Protein AF-A0AAV7YCN9-F1 (afdb_monomer_lite)

Secondary structure (DSSP, 8-state):
------------------------PPTTEEE--TT-----TT---S---EEEPPTTEE--TT-SSPEEPPTTEEE-TTSSSEEEPPTTEE--STT---EEPPTTEE--STT-SSPEEPPTTEE--SSS-SSPEEPPTTEEESSTTB-SGGGEEEPPTTEE--SSTT---EEPPTTEE--TT-SSPEEPPTTEE--TT-SS-EE-HHHHHHHHHHHHHHHHHHHHHHHHHHHHHHHHHHT--------S-------------------------

Radius of gyration: 56.58 Å; chains: 1; bounding box: 124×79×191 Å

InterPro domains:
  IPR009030 Growth factor receptor cysteine-rich domain superfamily [SSF57184] (19-137)
  IPR011641 Tyrosine-protein kinase ephrin type A/B receptor-like [PF07699] (104-152)

pLDDT: mean 77.04, std 20.43, range [31.08, 98.19]

Organism: NCBI:txid1746091

Structure (mmCIF, N/CA/C/O backbone):
data_AF-A0AAV7YCN9-F1
#
_entry.id   AF-A0AAV7YCN9-F1
#
loop_
_atom_site.group_PDB
_atom_site.id
_atom_site.type_symbol
_atom_site.label_atom_id
_atom_site.label_alt_id
_atom_site.label_comp_id
_atom_site.label_asym_id
_atom_site.label_entity_id
_atom_site.label_seq_id
_atom_site.pdbx_PDB_ins_code
_atom_site.Cartn_x
_atom_site.Cartn_y
_atom_site.Cartn_z
_atom_site.occupancy
_atom_site.B_iso_or_equiv
_atom_site.auth_seq_id
_atom_site.auth_comp_id
_atom_site.auth_asym_id
_atom_site.auth_atom_id
_atom_site.pdbx_PDB_model_num
ATOM 1 N N . MET A 1 1 ? 55.181 -31.427 -84.820 1.00 38.47 1 MET A N 1
ATOM 2 C CA . MET A 1 1 ? 55.860 -30.487 -83.899 1.00 38.47 1 MET A CA 1
ATOM 3 C C . MET A 1 1 ? 54.851 -30.151 -82.807 1.00 38.47 1 MET A C 1
ATOM 5 O O . MET A 1 1 ? 53.850 -29.532 -83.119 1.00 38.47 1 MET A O 1
ATOM 9 N N . ASN A 1 2 ? 54.858 -30.930 -81.719 1.00 33.84 2 ASN A N 1
ATOM 10 C CA . ASN A 1 2 ? 55.395 -30.567 -80.388 1.00 33.84 2 ASN A CA 1
ATOM 11 C C . ASN A 1 2 ? 54.523 -29.495 -79.695 1.00 33.84 2 ASN A C 1
ATOM 13 O O . ASN A 1 2 ? 54.366 -28.424 -80.250 1.00 33.84 2 ASN A O 1
ATOM 17 N N . HIS A 1 3 ? 53.957 -29.671 -78.497 1.00 37.00 3 HIS A N 1
ATOM 18 C CA . HIS A 1 3 ? 54.265 -30.624 -77.436 1.00 37.00 3 HIS A CA 1
ATOM 19 C C . HIS A 1 3 ? 53.049 -30.840 -76.519 1.00 37.00 3 HIS A C 1
ATOM 21 O O . HIS A 1 3 ? 52.432 -29.901 -76.031 1.00 37.00 3 HIS A O 1
ATOM 27 N N . ASN A 1 4 ? 52.783 -32.114 -76.264 1.00 42.81 4 ASN A N 1
ATOM 28 C CA . ASN A 1 4 ? 52.028 -32.670 -75.149 1.00 42.81 4 ASN A CA 1
ATOM 29 C C . ASN A 1 4 ? 52.832 -32.491 -73.841 1.00 42.81 4 ASN A C 1
ATOM 31 O O . ASN A 1 4 ? 54.054 -32.671 -73.894 1.00 42.81 4 ASN A O 1
ATOM 35 N N . ARG A 1 5 ? 52.180 -32.166 -72.711 1.00 43.56 5 ARG A N 1
ATOM 36 C CA . ARG A 1 5 ? 52.632 -32.337 -71.302 1.00 43.56 5 ARG A CA 1
ATOM 37 C C . ARG A 1 5 ? 51.642 -31.605 -70.386 1.00 43.56 5 ARG A C 1
ATOM 39 O O . ARG A 1 5 ? 51.263 -30.489 -70.693 1.00 43.56 5 ARG A O 1
ATOM 46 N N . SER A 1 6 ? 51.228 -32.076 -69.222 1.00 40.41 6 SER A N 1
ATOM 47 C CA . SER A 1 6 ? 51.373 -33.348 -68.528 1.00 40.41 6 SER A CA 1
ATOM 48 C C . SER A 1 6 ? 50.385 -33.261 -67.363 1.00 40.41 6 SER A C 1
ATOM 50 O O . SER A 1 6 ? 50.285 -32.227 -66.707 1.00 40.41 6 SER A O 1
ATOM 52 N N . ILE A 1 7 ? 49.668 -34.348 -67.117 1.00 52.03 7 ILE A N 1
ATOM 53 C CA . ILE A 1 7 ? 48.862 -34.589 -65.922 1.00 52.03 7 ILE A CA 1
ATOM 54 C C . ILE A 1 7 ? 49.772 -34.487 -64.690 1.00 52.03 7 ILE A C 1
ATOM 56 O O . ILE A 1 7 ? 50.771 -35.202 -64.628 1.00 52.03 7 ILE A O 1
ATOM 60 N N . LEU A 1 8 ? 49.420 -33.658 -63.702 1.00 45.12 8 LEU A N 1
ATOM 61 C CA . LEU A 1 8 ? 49.909 -33.820 -62.332 1.00 45.12 8 LEU A CA 1
ATOM 62 C C . LEU A 1 8 ? 48.783 -33.533 -61.331 1.00 45.12 8 LEU A C 1
ATOM 64 O O . LEU A 1 8 ? 48.306 -32.410 -61.191 1.00 45.12 8 LEU A O 1
ATOM 68 N N . PHE A 1 9 ? 48.369 -34.602 -60.656 1.00 47.53 9 PHE A N 1
ATOM 69 C CA . PHE A 1 9 ? 47.591 -34.610 -59.424 1.00 47.53 9 PHE A CA 1
ATOM 70 C C . PHE A 1 9 ? 48.199 -33.652 -58.389 1.00 47.53 9 PHE A C 1
ATOM 72 O O . PHE A 1 9 ? 49.348 -33.840 -57.996 1.00 47.53 9 PHE A O 1
ATOM 79 N N . PHE A 1 10 ? 47.405 -32.719 -57.862 1.00 46.34 10 PHE A N 1
ATOM 80 C CA . PHE A 1 10 ? 47.613 -32.210 -56.509 1.00 46.34 10 PHE A CA 1
ATOM 81 C C . PHE A 1 10 ? 46.320 -32.315 -55.707 1.00 46.34 10 PHE A C 1
ATOM 83 O O . PHE A 1 10 ? 45.280 -31.739 -56.016 1.00 46.34 10 PHE A O 1
ATOM 90 N N . ILE A 1 11 ? 46.446 -33.158 -54.694 1.00 48.81 11 ILE A N 1
ATOM 91 C CA . ILE A 1 11 ? 45.498 -33.524 -53.662 1.00 48.81 11 ILE A CA 1
ATOM 92 C C . ILE A 1 11 ? 45.163 -32.297 -52.803 1.00 48.81 11 ILE A C 1
ATOM 94 O O . ILE A 1 11 ? 46.033 -31.515 -52.436 1.00 48.81 11 ILE A O 1
ATOM 98 N N . VAL A 1 12 ? 43.870 -32.183 -52.506 1.00 51.81 12 VAL A N 1
ATOM 99 C CA . VAL A 1 12 ? 43.213 -31.518 -51.373 1.00 51.81 12 VAL A CA 1
ATOM 100 C C . VAL A 1 12 ? 44.149 -30.905 -50.320 1.00 51.81 12 VAL A C 1
ATOM 102 O O . VAL A 1 12 ? 44.757 -31.617 -49.531 1.00 51.81 12 VAL A O 1
ATOM 105 N N . LEU A 1 13 ? 44.106 -29.577 -50.209 1.00 47.16 13 LEU A N 1
ATOM 106 C CA . LEU A 1 13 ? 44.135 -28.852 -48.934 1.00 47.16 13 LEU A CA 1
ATOM 107 C C . LEU A 1 13 ? 43.453 -27.499 -49.157 1.00 47.16 13 LEU A C 1
ATOM 109 O O . LEU A 1 13 ? 44.071 -26.455 -49.345 1.00 47.16 13 LEU A O 1
ATOM 113 N N . VAL A 1 14 ? 42.120 -27.550 -49.177 1.00 46.94 14 VAL A N 1
ATOM 114 C CA . VAL A 1 14 ? 41.246 -26.383 -49.042 1.00 46.94 14 VAL A CA 1
ATOM 115 C C . VAL A 1 14 ? 41.423 -25.858 -47.614 1.00 46.94 14 VAL A C 1
ATOM 117 O O . VAL A 1 14 ? 40.614 -26.118 -46.729 1.00 46.94 14 VAL A O 1
ATOM 120 N N . LEU A 1 15 ? 42.518 -25.141 -47.367 1.00 50.81 15 LEU A N 1
ATOM 121 C CA . LEU A 1 15 ? 42.623 -24.231 -46.233 1.00 50.81 15 LEU A CA 1
ATOM 122 C C . LEU A 1 15 ? 41.868 -22.963 -46.627 1.00 50.81 15 LEU A C 1
ATOM 124 O O . LEU A 1 15 ? 42.456 -21.980 -47.061 1.00 50.81 15 LEU A O 1
ATOM 128 N N . VAL A 1 16 ? 40.539 -23.016 -46.532 1.00 45.47 16 VAL A N 1
ATOM 129 C CA . VAL A 1 16 ? 39.698 -21.815 -46.489 1.00 45.47 16 VAL A CA 1
ATOM 130 C C . VAL A 1 16 ? 39.921 -21.196 -45.110 1.00 45.47 16 VAL A C 1
ATOM 132 O O . VAL A 1 16 ? 39.468 -21.784 -44.123 1.00 45.47 16 VAL A O 1
ATOM 135 N N . PRO A 1 17 ? 40.608 -20.044 -44.980 1.00 48.00 17 PRO A N 1
ATOM 136 C CA . PRO A 1 17 ? 40.577 -19.328 -43.725 1.00 48.00 17 PRO A CA 1
ATOM 137 C C . PRO A 1 17 ? 39.172 -18.736 -43.586 1.00 48.00 17 PRO A C 1
ATOM 139 O O . PRO A 1 17 ? 38.725 -17.942 -44.408 1.00 48.00 17 PRO A O 1
ATOM 142 N N . LEU A 1 18 ? 38.473 -19.230 -42.566 1.00 43.28 18 LEU A N 1
ATOM 143 C CA . LEU A 1 18 ? 37.292 -18.694 -41.897 1.00 43.28 18 LEU A CA 1
ATOM 144 C C . LEU A 1 18 ? 36.508 -17.592 -42.633 1.00 43.28 18 LEU A C 1
ATOM 146 O O . LEU A 1 18 ? 36.889 -16.423 -42.664 1.00 43.28 18 LEU A O 1
ATOM 150 N N . SER A 1 19 ? 35.322 -17.994 -43.084 1.00 51.25 19 SER A N 1
ATOM 151 C CA . SER A 1 19 ? 34.045 -17.290 -42.943 1.00 51.25 19 SER A CA 1
ATOM 152 C C . SER A 1 19 ? 34.132 -15.894 -42.311 1.00 51.25 19 SER A C 1
ATOM 154 O O . SER A 1 19 ? 34.250 -15.772 -41.093 1.00 51.25 19 SER A O 1
ATOM 156 N N . LYS A 1 20 ? 33.976 -14.828 -43.099 1.00 48.22 20 LYS A N 1
ATOM 157 C CA . LYS A 1 20 ? 33.666 -13.503 -42.542 1.00 48.22 20 LYS A CA 1
ATOM 158 C C . LYS A 1 20 ? 32.438 -12.902 -43.206 1.00 48.22 20 LYS A C 1
ATOM 160 O O . LYS A 1 20 ? 32.522 -11.967 -43.988 1.00 48.22 20 LYS A O 1
ATOM 165 N N . CYS A 1 21 ? 31.278 -13.419 -42.813 1.00 53.66 21 CYS A N 1
ATOM 166 C CA . CYS A 1 21 ? 30.129 -12.551 -42.575 1.00 53.66 21 CYS A CA 1
ATOM 167 C C . CYS A 1 21 ? 30.220 -12.082 -41.121 1.00 53.66 21 CYS A C 1
ATOM 169 O O . CYS A 1 21 ? 29.705 -12.737 -40.223 1.00 53.66 21 CYS A O 1
ATOM 171 N N . CYS A 1 22 ? 30.966 -11.005 -40.887 1.00 51.59 22 CYS A N 1
ATOM 172 C CA . CYS A 1 22 ? 30.833 -10.196 -39.681 1.00 51.59 22 CYS A CA 1
ATOM 173 C C . CYS A 1 22 ? 31.503 -8.850 -39.966 1.00 51.59 22 CYS A C 1
ATOM 175 O O . CYS A 1 22 ? 32.717 -8.700 -39.816 1.00 51.59 22 CYS A O 1
ATOM 177 N N . SER A 1 23 ? 30.735 -7.880 -40.455 1.00 59.22 23 SER A N 1
ATOM 178 C CA . SER A 1 23 ? 31.116 -6.484 -40.263 1.00 59.22 23 SER A CA 1
ATOM 179 C C . SER A 1 23 ? 31.063 -6.218 -38.762 1.00 59.22 23 SER A C 1
ATOM 181 O O . SER A 1 23 ? 30.065 -6.538 -38.118 1.00 59.22 23 SER A O 1
ATOM 183 N N . ILE A 1 24 ? 32.149 -5.687 -38.195 1.00 59.78 24 ILE A N 1
ATOM 184 C CA . ILE A 1 24 ? 32.168 -5.286 -36.788 1.00 59.78 24 ILE A CA 1
ATOM 185 C C . ILE A 1 24 ? 31.166 -4.146 -36.657 1.00 59.78 24 ILE A C 1
ATOM 187 O O . ILE A 1 24 ? 31.409 -3.038 -37.134 1.00 59.78 24 ILE A O 1
ATOM 191 N N . CYS A 1 25 ? 30.019 -4.451 -36.066 1.00 65.75 25 CYS A N 1
ATOM 192 C CA . CYS A 1 25 ? 29.024 -3.452 -35.745 1.00 65.75 25 CYS A CA 1
ATOM 193 C C . CYS A 1 25 ? 29.426 -2.736 -34.445 1.00 65.75 25 CYS A C 1
ATOM 195 O O . CYS A 1 25 ? 29.953 -3.385 -33.528 1.00 65.75 25 CYS A O 1
ATOM 197 N N . PRO A 1 26 ? 29.205 -1.411 -34.351 1.00 69.25 26 PRO A N 1
ATOM 198 C CA . PRO A 1 26 ? 29.310 -0.691 -33.090 1.00 69.25 26 PRO A CA 1
ATOM 199 C C . PRO A 1 26 ? 28.441 -1.344 -32.011 1.00 69.25 26 PRO A C 1
ATOM 201 O O . PRO A 1 26 ? 27.448 -2.015 -32.307 1.00 69.25 26 PRO A O 1
ATOM 204 N N . ILE A 1 27 ? 28.809 -1.135 -30.749 1.00 72.12 27 ILE A N 1
ATOM 205 C CA . ILE A 1 27 ? 28.074 -1.695 -29.612 1.00 72.12 27 ILE A CA 1
ATOM 206 C C . ILE A 1 27 ? 26.606 -1.233 -29.665 1.00 72.12 27 ILE A C 1
ATOM 208 O O . ILE A 1 27 ? 26.327 -0.106 -30.065 1.00 72.12 27 ILE A O 1
ATOM 212 N N . GLY A 1 28 ? 25.673 -2.129 -29.331 1.00 68.81 28 GLY A N 1
ATOM 213 C CA . GLY A 1 28 ? 24.234 -1.857 -29.404 1.00 68.81 28 GLY A CA 1
ATOM 214 C C . GLY A 1 28 ? 23.596 -2.001 -30.782 1.00 68.81 28 GLY A C 1
ATOM 215 O O . GLY A 1 28 ? 22.390 -1.783 -30.922 1.00 68.81 28 GLY A O 1
ATOM 216 N N . THR A 1 29 ? 24.363 -2.433 -31.787 1.00 72.31 29 THR A N 1
ATOM 217 C CA . THR A 1 29 ? 23.850 -2.696 -33.134 1.00 72.31 29 THR A CA 1
ATOM 218 C C . THR A 1 29 ? 24.159 -4.118 -33.609 1.00 72.31 29 THR A C 1
ATOM 220 O O . THR A 1 29 ? 25.096 -4.762 -33.132 1.00 72.31 29 THR A O 1
ATOM 223 N N . ILE A 1 30 ? 23.344 -4.628 -34.536 1.00 70.94 30 ILE A N 1
ATOM 224 C CA . ILE A 1 30 ? 23.521 -5.936 -35.179 1.00 70.94 30 ILE A CA 1
ATOM 225 C C . ILE A 1 30 ? 23.506 -5.796 -36.699 1.00 70.94 30 ILE A C 1
ATOM 227 O O . ILE A 1 30 ? 22.826 -4.933 -37.246 1.00 70.94 30 ILE A O 1
ATOM 231 N N . SER A 1 31 ? 24.225 -6.675 -37.389 1.00 67.56 31 SER A N 1
ATOM 232 C CA . SER A 1 31 ? 24.165 -6.806 -38.846 1.00 67.56 31 SER A CA 1
ATOM 233 C C . SER A 1 31 ? 22.825 -7.427 -39.263 1.00 67.56 31 SER A C 1
ATOM 235 O O . SER A 1 31 ? 22.475 -8.485 -38.737 1.00 67.56 31 SER A O 1
ATOM 237 N N . ASP A 1 32 ? 22.081 -6.811 -40.184 1.00 64.12 32 ASP A N 1
ATOM 238 C CA . ASP A 1 32 ? 20.764 -7.306 -40.612 1.00 64.12 32 ASP A CA 1
ATOM 239 C C . ASP A 1 32 ? 20.850 -8.570 -41.508 1.00 64.12 32 ASP A C 1
ATOM 241 O O . ASP A 1 32 ? 21.480 -8.518 -42.566 1.00 64.12 32 ASP A O 1
ATOM 245 N N . PRO A 1 33 ? 20.219 -9.708 -41.138 1.00 54.50 33 PRO A N 1
ATOM 246 C CA . PRO A 1 33 ? 20.149 -10.898 -41.990 1.00 54.50 33 PRO A CA 1
ATOM 247 C C . PRO A 1 33 ? 18.973 -10.895 -42.988 1.00 54.50 33 PRO A C 1
ATOM 249 O O . PRO A 1 33 ? 18.924 -11.770 -43.852 1.00 54.50 33 PRO A O 1
ATOM 252 N N . VAL A 1 34 ? 18.009 -9.972 -42.881 1.00 51.66 34 VAL A N 1
ATOM 253 C CA . VAL A 1 34 ? 16.700 -10.080 -43.563 1.00 51.66 34 VAL A CA 1
ATOM 254 C C . VAL A 1 34 ? 16.768 -9.784 -45.069 1.00 51.66 34 VAL A C 1
ATOM 256 O O . VAL A 1 34 ? 15.961 -10.318 -45.824 1.00 51.66 34 VAL A O 1
ATOM 259 N N . ASN A 1 35 ? 17.785 -9.054 -45.536 1.00 48.50 35 ASN A N 1
ATOM 260 C CA . ASN A 1 35 ? 18.045 -8.850 -46.970 1.00 48.50 35 ASN A CA 1
ATOM 261 C C . ASN A 1 35 ? 19.152 -9.749 -47.545 1.00 48.50 35 ASN A C 1
ATOM 263 O O . ASN A 1 35 ? 19.571 -9.566 -48.688 1.00 48.50 35 ASN A O 1
ATOM 267 N N . CYS A 1 36 ? 19.590 -10.774 -46.812 1.00 49.12 36 CYS A N 1
ATOM 268 C CA . CYS A 1 36 ? 20.421 -11.835 -47.379 1.00 49.12 36 CYS A CA 1
ATOM 269 C C . CYS A 1 36 ? 19.548 -12.843 -48.146 1.00 49.12 36 CYS A C 1
ATOM 271 O O . CYS A 1 36 ? 19.489 -14.017 -47.785 1.00 49.12 36 CYS A O 1
ATOM 273 N N . GLN A 1 37 ? 18.846 -12.417 -49.200 1.00 42.88 37 GLN A N 1
ATOM 274 C CA . GLN A 1 37 ? 18.255 -13.387 -50.122 1.00 42.88 37 GLN A CA 1
ATOM 275 C C . GLN A 1 37 ? 19.335 -13.912 -51.072 1.00 42.88 37 GLN A C 1
ATOM 277 O O . GLN A 1 37 ? 19.902 -13.172 -51.868 1.00 42.88 37 GLN A O 1
ATOM 282 N N . ASN A 1 38 ? 19.631 -15.205 -50.914 1.00 45.31 38 ASN A N 1
ATOM 283 C CA . ASN A 1 38 ? 20.440 -16.086 -51.757 1.00 45.31 38 ASN A CA 1
ATOM 284 C C . ASN A 1 38 ? 21.363 -15.412 -52.781 1.00 45.31 38 ASN A C 1
ATOM 286 O O . ASN A 1 38 ? 21.047 -15.302 -53.963 1.00 45.31 38 ASN A O 1
ATOM 290 N N . CYS A 1 39 ? 22.587 -15.142 -52.349 1.00 39.00 39 CYS A N 1
ATOM 291 C CA . CYS A 1 39 ? 23.740 -15.226 -53.229 1.00 39.00 39 CYS A CA 1
ATOM 292 C C . CYS A 1 39 ? 24.474 -16.542 -52.944 1.00 39.00 39 CYS A C 1
ATOM 294 O O . CYS A 1 39 ? 24.580 -16.976 -51.793 1.00 39.00 39 CYS A O 1
ATOM 296 N N . TRP A 1 40 ? 24.981 -17.204 -53.986 1.00 46.75 40 TRP A N 1
ATOM 297 C CA . TRP A 1 40 ? 25.906 -18.324 -53.796 1.00 46.75 40 TRP A CA 1
ATOM 298 C C . TRP A 1 40 ? 27.144 -17.853 -53.020 1.00 46.75 40 TRP A C 1
ATOM 300 O O . TRP A 1 40 ? 27.488 -16.672 -53.067 1.00 46.75 40 TRP A O 1
ATOM 310 N N . LYS A 1 41 ? 27.783 -18.774 -52.278 1.00 31.08 41 LYS A N 1
ATOM 311 C CA . LYS A 1 41 ? 28.904 -18.510 -51.352 1.00 31.08 41 LYS A CA 1
ATOM 312 C C . LYS A 1 41 ? 29.784 -17.330 -51.799 1.00 31.08 41 LYS A C 1
ATOM 314 O O . LYS A 1 41 ? 30.532 -17.456 -52.762 1.00 31.08 41 LYS A O 1
ATOM 319 N N . GLY A 1 42 ? 29.755 -16.240 -51.030 1.00 43.25 42 GLY A N 1
ATOM 320 C CA . GLY A 1 42 ? 30.783 -15.196 -51.086 1.00 43.25 42 GLY A CA 1
ATOM 321 C C . GLY A 1 42 ? 30.405 -13.864 -51.729 1.00 43.25 42 GLY A C 1
ATOM 322 O O . GLY A 1 42 ? 31.285 -13.018 -51.839 1.00 43.25 42 GLY A O 1
ATOM 323 N N . PHE A 1 43 ? 29.147 -13.619 -52.094 1.00 45.88 43 PHE A N 1
ATOM 324 C CA . PHE A 1 43 ? 28.730 -12.291 -52.557 1.00 45.88 43 PHE A CA 1
ATOM 325 C C . PHE A 1 43 ? 27.482 -11.832 -51.808 1.00 45.88 43 PHE A C 1
ATOM 327 O O . PHE A 1 43 ? 26.565 -12.610 -51.632 1.00 45.88 43 PHE A O 1
ATOM 334 N N . CYS A 1 44 ? 27.449 -10.584 -51.350 1.00 47.84 44 CYS A N 1
ATOM 335 C CA . CYS A 1 44 ? 26.221 -9.886 -50.974 1.00 47.84 44 CYS A CA 1
ATOM 336 C C . CYS A 1 44 ? 26.269 -8.532 -51.680 1.00 47.84 44 CYS A C 1
ATOM 338 O O . CYS A 1 44 ? 27.324 -7.890 -51.728 1.00 47.84 44 CYS A O 1
ATOM 340 N N . THR A 1 45 ? 25.147 -8.082 -52.230 1.00 44.91 45 THR A N 1
ATOM 341 C CA . THR A 1 45 ? 25.036 -6.764 -52.855 1.00 44.91 45 THR A CA 1
ATOM 342 C C . THR A 1 45 ? 24.924 -5.694 -51.768 1.00 44.91 45 THR A C 1
ATOM 344 O O . THR A 1 45 ? 23.845 -5.378 -51.293 1.00 44.91 45 THR A O 1
ATOM 347 N N . ASN A 1 46 ? 26.086 -5.194 -51.351 1.00 49.31 46 ASN A N 1
ATOM 348 C CA . ASN A 1 46 ? 26.345 -3.843 -50.848 1.00 49.31 46 ASN A CA 1
ATOM 349 C C . ASN A 1 46 ? 25.280 -3.196 -49.934 1.00 49.31 46 ASN A C 1
ATOM 351 O O . ASN A 1 46 ? 24.651 -2.222 -50.335 1.00 49.31 46 ASN A O 1
ATOM 355 N N . ILE A 1 47 ? 25.137 -3.675 -48.691 1.00 52.94 47 ILE A N 1
ATOM 356 C CA . ILE A 1 47 ? 24.539 -2.892 -47.595 1.00 52.94 47 ILE A CA 1
ATOM 357 C C . ILE A 1 47 ? 25.342 -3.147 -46.305 1.00 52.94 47 ILE A C 1
ATOM 359 O O . ILE A 1 47 ? 25.430 -4.275 -45.825 1.00 52.94 47 ILE A O 1
ATOM 363 N N . LYS A 1 48 ? 25.971 -2.092 -45.769 1.00 58.03 48 LYS A N 1
ATOM 364 C CA . LYS A 1 48 ? 26.760 -2.066 -44.517 1.00 58.03 48 LYS A CA 1
ATOM 365 C C . LYS A 1 48 ? 25.895 -1.669 -43.306 1.00 58.03 48 LYS A C 1
ATOM 367 O O . LYS A 1 48 ? 26.399 -1.052 -42.370 1.00 58.03 48 LYS A O 1
ATOM 372 N N . ASP A 1 49 ? 24.603 -1.968 -43.318 1.00 66.31 49 ASP A N 1
ATOM 373 C CA . ASP A 1 49 ? 23.691 -1.380 -42.338 1.00 66.31 49 ASP A CA 1
ATOM 374 C C . ASP A 1 49 ? 23.634 -2.229 -41.065 1.00 66.31 49 ASP A C 1
ATOM 376 O O . ASP A 1 49 ? 23.123 -3.352 -41.036 1.00 66.31 49 ASP A O 1
ATOM 380 N N . CYS A 1 50 ? 24.196 -1.674 -39.992 1.00 72.69 50 CYS A N 1
ATOM 381 C CA . CYS A 1 50 ? 23.965 -2.153 -38.639 1.00 72.69 50 CYS A CA 1
ATOM 382 C C . CYS A 1 50 ? 22.666 -1.519 -38.124 1.00 72.69 50 CYS A C 1
ATOM 384 O O . CYS A 1 50 ? 22.511 -0.298 -38.158 1.00 72.69 50 CYS A O 1
ATOM 386 N N . ARG A 1 51 ? 21.739 -2.337 -37.621 1.00 76.12 51 ARG A N 1
ATOM 387 C CA . ARG A 1 51 ? 20.500 -1.866 -36.987 1.00 76.12 51 ARG A CA 1
ATOM 388 C C . ARG A 1 51 ? 20.643 -1.852 -35.471 1.00 76.12 51 ARG A C 1
ATOM 390 O O . ARG A 1 51 ? 21.228 -2.775 -34.903 1.00 76.12 51 ARG A O 1
ATOM 397 N N . THR A 1 52 ? 20.099 -0.833 -34.818 1.00 79.69 52 THR A N 1
ATOM 398 C CA . THR A 1 52 ? 20.061 -0.746 -33.352 1.00 79.69 52 THR A CA 1
ATOM 399 C C . THR A 1 52 ? 19.161 -1.834 -32.779 1.00 79.69 52 THR A C 1
ATOM 401 O O . THR A 1 52 ? 18.137 -2.178 -33.373 1.00 79.69 52 THR A O 1
ATOM 404 N N . CYS A 1 53 ? 19.538 -2.387 -31.628 1.00 85.75 53 CYS A N 1
ATOM 405 C CA . CYS A 1 53 ? 18.650 -3.284 -30.899 1.00 85.75 53 CYS A CA 1
ATOM 406 C C . CYS A 1 53 ? 17.360 -2.566 -30.483 1.00 85.75 53 CYS A C 1
ATOM 408 O O . CYS A 1 53 ? 17.361 -1.380 -30.166 1.00 85.75 53 CYS A O 1
ATOM 410 N N . GLU A 1 54 ? 16.246 -3.293 -30.461 1.00 87.62 54 GLU A N 1
ATOM 411 C CA . GLU A 1 54 ? 14.988 -2.758 -29.946 1.00 87.62 54 GLU A CA 1
ATOM 412 C C . GLU A 1 54 ? 15.070 -2.503 -28.432 1.00 87.62 54 GLU A C 1
ATOM 414 O O . GLU A 1 54 ? 15.929 -3.042 -27.728 1.00 87.62 54 GLU A O 1
ATOM 419 N N . ASN A 1 55 ? 14.154 -1.683 -27.912 1.00 87.19 55 ASN A N 1
ATOM 420 C CA . ASN A 1 55 ? 14.063 -1.425 -26.476 1.00 87.19 55 ASN A CA 1
ATOM 421 C C . ASN A 1 55 ? 13.853 -2.728 -25.692 1.00 87.19 55 ASN A C 1
ATOM 423 O O . ASN A 1 55 ? 13.013 -3.556 -26.037 1.00 87.19 55 ASN A O 1
ATOM 427 N N . GLY A 1 56 ? 14.589 -2.874 -24.597 1.00 88.81 56 GLY A N 1
ATOM 428 C CA . GLY A 1 56 ? 14.666 -4.089 -23.800 1.00 88.81 56 GLY A CA 1
ATOM 429 C C . GLY A 1 56 ? 15.707 -5.092 -24.291 1.00 88.81 56 GLY A C 1
ATOM 430 O O . GLY A 1 56 ? 15.847 -6.135 -23.660 1.00 88.81 56 GLY A O 1
ATOM 431 N N . PHE A 1 57 ? 16.443 -4.809 -25.368 1.00 89.06 57 PHE A N 1
ATOM 432 C CA . PHE A 1 57 ? 17.496 -5.679 -25.884 1.00 89.06 57 PHE A CA 1
ATOM 433 C C . PHE A 1 57 ? 18.833 -4.941 -26.007 1.00 89.06 57 PHE A C 1
ATOM 435 O O . PHE A 1 57 ? 18.872 -3.738 -26.270 1.00 89.06 57 PHE A O 1
ATOM 442 N N . TYR A 1 58 ? 19.933 -5.677 -25.858 1.00 88.94 58 TYR A N 1
ATOM 443 C CA . TYR A 1 58 ? 21.293 -5.151 -25.949 1.00 88.94 58 TYR A CA 1
ATOM 444 C C . TYR A 1 58 ? 22.199 -6.038 -26.811 1.00 88.94 58 TYR A C 1
ATOM 446 O O . TYR A 1 58 ? 21.934 -7.227 -26.999 1.00 88.94 58 TYR A O 1
ATOM 454 N N . SER A 1 59 ? 23.293 -5.477 -27.323 1.00 85.44 59 SER A N 1
ATOM 455 C CA . SER A 1 59 ? 24.334 -6.227 -28.036 1.00 85.44 59 SER A CA 1
ATOM 456 C C . SER A 1 59 ? 25.720 -5.778 -27.582 1.00 85.44 59 SER A C 1
ATOM 458 O O . SER A 1 59 ? 26.023 -4.587 -27.565 1.00 85.44 59 SER A O 1
ATOM 460 N N . SER A 1 60 ? 26.572 -6.739 -27.220 1.00 78.38 60 SER A N 1
ATOM 461 C CA . SER A 1 60 ? 27.987 -6.506 -26.903 1.00 78.38 60 SER A CA 1
ATOM 462 C C . SER A 1 60 ? 28.846 -6.545 -28.174 1.00 78.38 60 SER A C 1
ATOM 464 O O . SER A 1 60 ? 28.431 -7.108 -29.187 1.00 78.38 60 SER A O 1
ATOM 466 N N . SER A 1 61 ? 30.064 -5.994 -28.124 1.00 69.38 61 SER A N 1
ATOM 467 C CA . SER A 1 61 ? 30.990 -5.960 -29.267 1.00 69.38 61 SER A CA 1
ATOM 468 C C . SER A 1 61 ? 31.129 -7.328 -29.953 1.00 69.38 61 SER A C 1
ATOM 470 O O . SER A 1 61 ? 31.305 -8.346 -29.284 1.00 69.38 61 SER A O 1
ATOM 472 N N . ASN A 1 62 ? 31.096 -7.343 -31.290 1.00 61.38 62 ASN A N 1
ATOM 473 C CA . ASN A 1 62 ? 31.219 -8.540 -32.140 1.00 61.38 62 ASN A CA 1
ATOM 474 C C . ASN A 1 62 ? 30.073 -9.570 -32.034 1.00 61.38 62 ASN A C 1
ATOM 476 O O . ASN A 1 62 ? 30.276 -10.739 -32.371 1.00 61.38 62 ASN A O 1
ATOM 480 N N . ARG A 1 63 ? 28.868 -9.170 -31.606 1.00 61.53 63 ARG A N 1
ATOM 481 C CA . ARG A 1 63 ? 27.665 -10.019 -31.674 1.00 61.53 63 ARG A CA 1
ATOM 482 C C . ARG A 1 63 ? 26.710 -9.563 -32.778 1.00 61.53 63 ARG A C 1
ATOM 484 O O . ARG A 1 63 ? 26.470 -8.378 -32.961 1.00 61.53 63 ARG A O 1
ATOM 491 N N . SER A 1 64 ? 26.134 -10.533 -33.487 1.00 67.25 64 SER A N 1
ATOM 492 C CA . SER A 1 64 ? 25.127 -10.335 -34.542 1.00 67.25 64 SER A CA 1
ATOM 493 C C . SER A 1 64 ? 23.684 -10.531 -34.051 1.00 67.25 64 SER A C 1
ATOM 495 O O . SER A 1 64 ? 22.753 -10.526 -34.853 1.00 67.25 64 SER A O 1
ATOM 497 N N . ILE A 1 65 ? 23.483 -10.718 -32.740 1.00 74.44 65 ILE A N 1
ATOM 498 C CA . ILE A 1 65 ? 22.181 -11.007 -32.126 1.00 74.44 65 ILE A CA 1
ATOM 499 C C . ILE A 1 65 ? 21.966 -10.080 -30.930 1.00 74.44 65 ILE A C 1
ATOM 501 O O . ILE A 1 65 ? 22.846 -9.944 -30.080 1.00 74.44 65 ILE A O 1
ATOM 505 N N . CYS A 1 66 ? 20.774 -9.490 -30.858 1.00 85.56 66 CYS A N 1
ATOM 506 C CA . CYS A 1 66 ? 20.320 -8.724 -29.708 1.00 85.56 66 CYS A CA 1
ATOM 507 C C . CYS A 1 66 ? 19.839 -9.678 -28.609 1.00 85.56 66 CYS A C 1
ATOM 509 O O . CYS A 1 66 ? 18.975 -10.526 -28.836 1.00 85.56 66 CYS A O 1
ATOM 511 N N . ILE A 1 67 ? 20.405 -9.534 -27.418 1.00 88.75 67 ILE A N 1
ATOM 512 C CA . ILE A 1 67 ? 20.081 -10.338 -26.243 1.00 88.75 67 ILE A CA 1
ATOM 513 C C . ILE A 1 67 ? 19.045 -9.569 -25.425 1.00 88.75 67 ILE A C 1
ATOM 515 O O . ILE A 1 67 ? 19.228 -8.373 -25.193 1.00 88.75 67 ILE A O 1
ATOM 519 N N . PRO A 1 68 ? 17.947 -10.207 -24.998 1.00 93.38 68 PRO A N 1
ATOM 520 C CA . PRO A 1 68 ? 16.960 -9.530 -24.181 1.00 93.38 68 PRO A CA 1
ATOM 521 C C . PRO A 1 68 ? 17.499 -9.273 -22.771 1.00 93.38 68 PRO A C 1
ATOM 523 O O . PRO A 1 68 ? 18.123 -10.143 -22.165 1.00 93.38 68 PRO A O 1
ATOM 526 N N . CYS A 1 69 ? 17.197 -8.101 -22.225 1.00 95.56 69 CYS A N 1
ATOM 527 C CA . CYS A 1 69 ? 17.387 -7.816 -20.812 1.00 95.56 69 CYS A CA 1
ATOM 528 C C . CYS A 1 69 ? 16.395 -8.613 -19.971 1.00 95.56 69 CYS A C 1
ATOM 530 O O . CYS A 1 69 ? 15.228 -8.771 -20.344 1.00 95.56 69 CYS A O 1
ATOM 532 N N . GLU A 1 70 ? 16.861 -9.112 -18.830 1.00 97.38 70 GLU A N 1
ATOM 533 C CA . GLU A 1 70 ? 16.015 -9.830 -17.885 1.00 97.38 70 GLU A CA 1
ATOM 534 C C . GLU A 1 70 ? 14.933 -8.919 -17.283 1.00 97.38 70 GLU A C 1
ATOM 536 O O . GLU A 1 70 ? 14.995 -7.690 -17.338 1.00 97.38 70 GLU A O 1
ATOM 541 N N . LYS A 1 71 ? 13.910 -9.534 -16.684 1.00 97.44 71 LYS A N 1
ATOM 542 C CA . LYS A 1 71 ? 12.892 -8.813 -15.909 1.00 97.44 71 LYS A CA 1
ATOM 543 C C . LYS A 1 71 ? 13.557 -7.972 -14.810 1.00 97.44 71 LYS A C 1
ATOM 545 O O . LYS A 1 71 ? 14.511 -8.414 -14.181 1.00 97.44 71 LYS A O 1
ATOM 550 N N . GLY A 1 72 ? 13.033 -6.778 -14.566 1.00 96.94 72 GLY A N 1
ATOM 551 C CA . GLY A 1 72 ? 13.650 -5.786 -13.682 1.00 96.94 72 GLY A CA 1
ATOM 552 C C . GLY A 1 72 ? 14.750 -4.951 -14.341 1.00 96.94 72 GLY A C 1
ATOM 553 O O . GLY A 1 72 ? 15.182 -3.972 -13.748 1.00 96.94 72 GLY A O 1
ATOM 554 N N . PHE A 1 73 ? 15.163 -5.263 -15.568 1.00 97.00 73 PHE A N 1
ATOM 555 C CA . PHE A 1 73 ? 16.193 -4.514 -16.280 1.00 97.00 73 PHE A CA 1
ATOM 556 C C . PHE A 1 73 ? 15.666 -3.980 -17.613 1.00 97.00 73 PHE A C 1
ATOM 558 O O . PHE A 1 73 ? 14.753 -4.548 -18.211 1.00 97.00 73 PHE A O 1
ATOM 565 N N . GLU A 1 74 ? 16.266 -2.904 -18.097 1.00 95.94 74 GLU A N 1
ATOM 566 C CA . GLU A 1 74 ? 16.114 -2.393 -19.459 1.00 95.94 74 GLU A CA 1
ATOM 567 C C . GLU A 1 74 ? 17.484 -2.159 -20.085 1.00 95.94 74 GLU A C 1
ATOM 569 O O . GLU A 1 74 ? 18.497 -2.193 -19.397 1.00 95.94 74 GLU A O 1
ATOM 574 N N . ASN A 1 75 ? 17.550 -1.938 -21.391 1.00 93.12 75 ASN A N 1
ATOM 575 C CA . ASN A 1 75 ? 18.812 -1.576 -22.020 1.00 93.12 75 ASN A CA 1
ATOM 576 C C . ASN A 1 75 ? 19.232 -0.153 -21.619 1.00 93.12 75 ASN A C 1
ATOM 578 O O . ASN A 1 75 ? 18.395 0.727 -21.423 1.00 93.12 75 ASN A O 1
ATOM 582 N N . ASN A 1 76 ? 20.536 0.100 -21.547 1.00 91.38 76 ASN A N 1
ATOM 583 C CA . ASN A 1 76 ? 21.041 1.467 -21.445 1.00 91.38 76 ASN A CA 1
ATOM 584 C C . ASN A 1 76 ? 20.805 2.256 -22.750 1.00 91.38 76 ASN A C 1
ATOM 586 O O . ASN A 1 76 ? 20.447 1.691 -23.785 1.00 91.38 76 ASN A O 1
ATOM 590 N N . GLN A 1 77 ? 21.052 3.570 -22.712 1.00 88.69 77 GLN A N 1
ATOM 591 C CA . GLN A 1 77 ? 20.853 4.475 -23.857 1.00 88.69 77 GLN A CA 1
ATOM 592 C C . GLN A 1 77 ? 21.630 4.055 -25.116 1.00 88.69 77 GLN A C 1
ATOM 594 O O . GLN A 1 77 ? 21.182 4.309 -26.227 1.00 88.69 77 GLN A O 1
ATOM 599 N N . GLU A 1 78 ? 22.773 3.391 -24.945 1.00 86.25 78 GLU A N 1
ATOM 600 C CA . GLU A 1 78 ? 23.621 2.895 -26.035 1.00 86.25 78 GLU A CA 1
ATOM 601 C C . GLU A 1 78 ? 23.254 1.476 -26.498 1.00 86.25 78 GLU A C 1
ATOM 603 O O . GLU A 1 78 ? 23.881 0.951 -27.412 1.00 86.25 78 GLU A O 1
ATOM 608 N N . HIS A 1 79 ? 22.282 0.819 -25.856 1.00 86.31 79 HIS A N 1
ATOM 609 C CA . HIS A 1 79 ? 21.918 -0.584 -26.094 1.00 86.31 79 HIS A CA 1
ATOM 610 C C . HIS A 1 79 ? 23.108 -1.560 -25.959 1.00 86.31 79 HIS A C 1
ATOM 612 O O . HIS A 1 79 ? 23.114 -2.652 -26.530 1.00 86.31 79 HIS A O 1
ATOM 618 N N . SER A 1 80 ? 24.127 -1.185 -25.185 1.00 88.25 80 SER A N 1
ATOM 619 C CA . SER A 1 80 ? 25.362 -1.942 -24.964 1.00 88.25 80 SER A CA 1
ATOM 620 C C . SER A 1 80 ? 25.299 -2.895 -23.771 1.00 88.25 80 SER A C 1
ATOM 622 O O . SER A 1 80 ? 26.084 -3.844 -23.687 1.00 88.25 80 SER A O 1
ATOM 624 N N . GLY A 1 81 ? 24.335 -2.690 -22.878 1.00 90.44 81 GLY A N 1
ATOM 625 C CA . GLY A 1 81 ? 24.107 -3.527 -21.708 1.00 90.44 81 GLY A CA 1
ATOM 626 C C . GLY A 1 81 ? 22.736 -3.288 -21.094 1.00 90.44 81 GLY A C 1
ATOM 627 O O . GLY A 1 81 ? 21.977 -2.435 -21.553 1.00 90.44 81 GLY A O 1
ATOM 628 N N . CYS A 1 82 ? 22.441 -4.040 -20.038 1.00 95.06 82 CYS A N 1
ATOM 629 C CA . CYS A 1 82 ? 21.220 -3.883 -19.262 1.00 95.06 82 CYS A CA 1
ATOM 630 C C . CYS A 1 82 ? 21.494 -3.100 -17.978 1.00 95.06 82 CYS A C 1
ATOM 632 O O . CYS A 1 82 ? 22.481 -3.349 -17.287 1.00 95.06 82 CYS A O 1
ATOM 634 N N . VAL A 1 83 ? 20.600 -2.175 -17.660 1.00 96.25 83 VAL A N 1
ATOM 635 C CA . VAL A 1 83 ? 20.563 -1.387 -16.433 1.00 96.25 83 VAL A CA 1
ATOM 636 C C . VAL A 1 83 ? 19.280 -1.695 -15.678 1.00 96.25 83 VAL A C 1
ATOM 638 O O . VAL A 1 83 ? 18.256 -2.040 -16.262 1.00 96.25 83 VAL A O 1
ATOM 641 N N . GLU A 1 84 ? 19.343 -1.605 -14.359 1.00 97.88 84 GLU A N 1
ATOM 642 C CA . GLU A 1 84 ? 18.197 -1.866 -13.496 1.00 97.88 84 GLU A CA 1
ATOM 643 C C . GLU A 1 84 ? 17.118 -0.799 -13.685 1.00 97.88 84 GLU A C 1
ATOM 645 O O . GLU A 1 84 ? 17.415 0.399 -13.776 1.00 97.88 84 GLU A O 1
ATOM 650 N N . CYS A 1 85 ? 15.853 -1.224 -13.654 1.00 97.56 85 CYS A N 1
ATOM 651 C CA . CYS A 1 85 ? 14.739 -0.297 -13.537 1.00 97.56 85 CYS A CA 1
ATOM 652 C C . CYS A 1 85 ? 14.909 0.538 -12.276 1.00 97.56 85 CYS A C 1
ATOM 654 O O . CYS A 1 85 ? 15.016 0.003 -11.171 1.00 97.56 85 CYS A O 1
ATOM 656 N N . GLN A 1 86 ? 14.917 1.854 -12.455 1.00 97.81 86 GLN A N 1
ATOM 657 C CA . GLN A 1 86 ? 15.045 2.795 -11.356 1.00 97.81 86 GLN A CA 1
ATOM 658 C C . GLN A 1 86 ? 13.783 2.820 -10.486 1.00 97.81 86 GLN A C 1
ATOM 660 O O . GLN A 1 86 ? 12.711 2.344 -10.868 1.00 97.81 86 GLN A O 1
ATOM 665 N N . LEU A 1 87 ? 13.915 3.425 -9.307 1.00 97.88 87 LEU A N 1
ATOM 666 C CA . LEU A 1 87 ? 12.821 3.632 -8.364 1.00 97.88 87 LEU A CA 1
ATOM 667 C C . LEU A 1 87 ? 11.584 4.240 -9.046 1.00 97.88 87 LEU A C 1
ATOM 669 O O . LEU A 1 87 ? 11.677 5.212 -9.796 1.00 97.88 87 LEU A O 1
ATOM 673 N N . GLY A 1 88 ? 10.411 3.677 -8.763 1.00 97.69 88 GLY A N 1
ATOM 674 C CA . GLY A 1 88 ? 9.155 4.066 -9.410 1.00 97.69 88 GLY A CA 1
ATOM 675 C C . GLY A 1 88 ? 8.891 3.424 -10.772 1.00 97.69 88 GLY A C 1
ATOM 676 O O . GLY A 1 88 ? 7.805 3.624 -11.321 1.00 97.69 88 GLY A O 1
ATOM 677 N N . TYR A 1 89 ? 9.815 2.611 -11.278 1.00 98.00 89 TYR A N 1
ATOM 678 C CA . TYR A 1 89 ? 9.657 1.839 -12.504 1.00 98.00 89 TYR A CA 1
ATOM 679 C C . TYR A 1 89 ? 9.788 0.338 -12.232 1.00 98.00 89 TYR A C 1
ATOM 681 O O . TYR A 1 89 ? 10.294 -0.089 -11.192 1.00 98.00 89 TYR A O 1
ATOM 689 N N . PHE A 1 90 ? 9.296 -0.467 -13.168 1.00 98.19 90 PHE A N 1
ATOM 690 C CA . PHE A 1 90 ? 9.374 -1.922 -13.123 1.00 98.19 90 PHE A CA 1
ATOM 691 C C . PHE A 1 90 ? 9.478 -2.506 -14.530 1.00 98.19 90 PHE A C 1
ATOM 693 O O . PHE A 1 90 ? 9.001 -1.904 -15.490 1.00 98.19 90 PHE A O 1
ATOM 700 N N . ASN A 1 91 ? 10.012 -3.716 -14.658 1.00 97.75 91 ASN A N 1
ATOM 701 C CA . ASN A 1 91 ? 9.902 -4.485 -15.892 1.00 97.75 91 ASN A CA 1
ATOM 702 C C . ASN A 1 91 ? 9.475 -5.927 -15.594 1.00 97.75 91 ASN A C 1
ATOM 704 O O . ASN A 1 91 ? 10.216 -6.698 -14.989 1.00 97.75 91 ASN A O 1
ATOM 708 N N . SER A 1 92 ? 8.281 -6.301 -16.049 1.00 97.06 92 SER A N 1
ATOM 709 C CA . SER A 1 92 ? 7.706 -7.632 -15.820 1.00 97.06 92 SER A CA 1
ATOM 710 C C . SER A 1 92 ? 8.098 -8.670 -16.870 1.00 97.06 92 SER A C 1
ATOM 712 O O . SER A 1 92 ? 7.908 -9.866 -16.637 1.00 97.06 92 SER A O 1
ATOM 714 N N . LYS A 1 93 ? 8.648 -8.245 -18.015 1.00 95.88 93 LYS A N 1
ATOM 715 C CA . LYS A 1 93 ? 8.897 -9.112 -19.166 1.00 95.88 93 LYS A CA 1
ATOM 716 C C . LYS A 1 93 ? 10.344 -8.993 -19.642 1.00 95.88 93 LYS A C 1
ATOM 718 O O . LYS A 1 93 ? 10.884 -7.908 -19.812 1.00 95.88 93 LYS A O 1
ATOM 723 N N . MET A 1 94 ? 10.966 -10.137 -19.902 1.00 95.56 94 MET A N 1
ATOM 724 C CA . MET A 1 94 ? 12.278 -10.186 -20.541 1.00 95.56 94 MET A CA 1
ATOM 725 C C . MET A 1 94 ? 12.204 -9.580 -21.954 1.00 95.56 94 MET A C 1
ATOM 727 O O . MET A 1 94 ? 11.242 -9.837 -22.683 1.00 95.56 94 MET A O 1
ATOM 731 N N . GLY A 1 95 ? 13.199 -8.786 -22.346 1.00 93.19 95 GLY A N 1
ATOM 732 C CA . GLY A 1 95 ? 13.182 -8.105 -23.644 1.00 93.19 95 GLY A CA 1
ATOM 733 C C . GLY A 1 95 ? 12.180 -6.950 -23.686 1.00 93.19 95 GLY A C 1
ATOM 734 O O . GLY A 1 95 ? 11.445 -6.792 -24.655 1.00 93.19 95 GLY A O 1
ATOM 735 N N . SER A 1 96 ? 12.029 -6.208 -22.591 1.00 94.81 96 SER A N 1
ATOM 736 C CA . SER A 1 96 ? 11.124 -5.055 -22.510 1.00 94.81 96 SER A CA 1
ATOM 737 C C . SER A 1 96 ? 11.787 -3.902 -21.763 1.00 94.81 96 SER A C 1
ATOM 739 O O . SER A 1 96 ? 12.790 -4.087 -21.081 1.00 94.81 96 SER A O 1
ATOM 741 N N . ARG A 1 97 ? 11.249 -2.694 -21.937 1.00 94.56 97 ARG A N 1
ATOM 742 C CA . ARG A 1 97 ? 11.700 -1.497 -21.216 1.00 94.56 97 ARG A CA 1
ATOM 743 C C . ARG A 1 97 ? 11.070 -1.401 -19.832 1.00 94.56 97 ARG A C 1
ATOM 745 O O . ARG A 1 97 ? 10.006 -1.982 -19.594 1.00 94.56 97 ARG A O 1
ATOM 752 N N . CYS A 1 98 ? 11.658 -0.588 -18.966 1.00 97.12 98 CYS A N 1
ATOM 753 C CA . CYS A 1 98 ? 11.055 -0.258 -17.690 1.00 97.12 98 CYS A CA 1
ATOM 754 C C . CYS A 1 98 ? 9.805 0.607 -17.903 1.00 97.12 98 CYS A C 1
ATOM 756 O O . CYS A 1 98 ? 9.789 1.592 -18.644 1.00 97.12 98 CYS A O 1
ATOM 758 N N . LEU A 1 99 ? 8.717 0.209 -17.256 1.00 97.25 99 LEU A N 1
ATOM 759 C CA . LEU A 1 99 ? 7.437 0.897 -17.269 1.00 97.25 99 LEU A CA 1
ATOM 760 C C . LEU A 1 99 ? 7.248 1.627 -15.945 1.00 97.25 99 LEU A C 1
ATOM 762 O O . LEU A 1 99 ? 7.605 1.123 -14.883 1.00 97.25 99 LEU A O 1
ATOM 766 N N . ALA A 1 100 ? 6.669 2.822 -16.005 1.00 98.00 100 ALA A N 1
ATOM 767 C CA . ALA A 1 100 ? 6.329 3.577 -14.811 1.00 98.00 100 ALA A CA 1
ATOM 768 C C . ALA A 1 100 ? 5.243 2.853 -14.005 1.00 98.00 100 ALA A C 1
ATOM 770 O O . ALA A 1 100 ? 4.252 2.376 -14.567 1.00 98.00 100 ALA A O 1
ATOM 771 N N . CYS A 1 101 ? 5.374 2.849 -12.679 1.00 98.19 101 CYS A N 1
ATOM 772 C CA . CYS A 1 101 ? 4.266 2.469 -11.814 1.00 98.19 101 CYS A CA 1
ATOM 773 C C . CYS A 1 101 ? 3.081 3.407 -12.034 1.00 98.19 101 CYS A C 1
ATOM 775 O O . CYS A 1 101 ? 3.247 4.626 -12.048 1.00 98.19 101 CYS A O 1
ATOM 777 N N . ALA A 1 102 ? 1.886 2.844 -12.207 1.00 97.94 102 ALA A N 1
ATOM 778 C CA . ALA A 1 102 ? 0.656 3.620 -12.318 1.00 97.94 102 ALA A CA 1
ATOM 779 C C . ALA A 1 102 ? 0.275 4.263 -10.972 1.00 97.94 102 ALA A C 1
ATOM 781 O O . ALA A 1 102 ? 0.792 3.892 -9.918 1.00 97.94 102 ALA A O 1
ATOM 782 N N . SER A 1 103 ? -0.682 5.197 -10.989 1.00 97.31 103 SER A N 1
ATOM 783 C CA . SER A 1 103 ? -1.253 5.738 -9.751 1.00 97.31 103 SER A CA 1
ATOM 784 C C . SER A 1 103 ? -1.821 4.627 -8.856 1.00 97.31 103 SER A C 1
ATOM 786 O O . SER A 1 103 ? -2.282 3.572 -9.311 1.00 97.31 103 SER A O 1
ATOM 788 N N . GLY A 1 104 ? -1.730 4.850 -7.549 1.00 97.06 104 GLY A N 1
ATOM 789 C CA . GLY A 1 104 ? -2.010 3.862 -6.514 1.00 97.06 104 GLY A CA 1
ATOM 790 C C . GLY A 1 104 ? -0.950 2.770 -6.376 1.00 97.06 104 GLY A C 1
ATOM 791 O O . GLY A 1 104 ? -1.130 1.870 -5.560 1.00 97.06 104 GLY A O 1
ATOM 792 N N . HIS A 1 105 ? 0.144 2.831 -7.137 1.00 98.12 105 HIS A N 1
ATOM 793 C CA . HIS A 1 105 ? 1.259 1.895 -7.036 1.00 98.12 105 HIS A CA 1
ATOM 794 C C . HIS A 1 105 ? 2.589 2.627 -6.867 1.00 98.12 105 HIS A C 1
ATOM 796 O O . HIS A 1 105 ? 2.719 3.807 -7.196 1.00 98.12 105 HIS A O 1
ATOM 802 N N . TYR A 1 106 ? 3.579 1.908 -6.349 1.00 97.88 106 TYR A N 1
ATOM 803 C CA . TYR A 1 106 ? 4.926 2.406 -6.142 1.00 97.88 106 TYR A CA 1
ATOM 804 C C . TYR A 1 106 ? 5.960 1.299 -6.351 1.00 97.88 106 TYR A C 1
ATOM 806 O O . TYR A 1 106 ? 5.648 0.114 -6.248 1.00 97.88 106 TYR A O 1
ATOM 814 N N . SER A 1 107 ? 7.191 1.693 -6.657 1.00 97.94 107 SER A N 1
ATOM 815 C CA . SER A 1 107 ? 8.337 0.782 -6.758 1.00 97.94 107 SER A CA 1
ATOM 816 C C . SER A 1 107 ? 9.450 1.284 -5.827 1.00 97.94 107 SER A C 1
ATOM 818 O O . SER A 1 107 ? 10.145 2.245 -6.172 1.00 97.94 107 SER A O 1
ATOM 820 N N . PRO A 1 108 ? 9.555 0.743 -4.594 1.00 96.75 108 PRO A N 1
ATOM 821 C CA . PRO A 1 108 ? 10.497 1.231 -3.583 1.00 96.75 108 PRO A CA 1
ATOM 822 C C . PRO A 1 108 ? 11.937 0.750 -3.778 1.00 96.75 108 PRO A C 1
ATOM 824 O O . PRO A 1 108 ? 12.817 1.193 -3.041 1.00 96.75 108 PRO A O 1
ATOM 827 N N . MET A 1 109 ? 12.179 -0.168 -4.714 1.00 97.25 109 MET A N 1
ATOM 828 C CA . MET A 1 109 ? 13.488 -0.767 -4.963 1.00 97.25 109 MET A CA 1
ATOM 829 C C . MET A 1 109 ? 13.831 -0.693 -6.447 1.00 97.25 109 MET A C 1
ATOM 831 O O . MET A 1 109 ? 12.951 -0.609 -7.302 1.00 97.25 109 MET A O 1
ATOM 835 N N . ILE A 1 110 ? 15.124 -0.714 -6.748 1.00 97.81 110 ILE A N 1
ATOM 836 C CA . ILE A 1 110 ? 15.605 -0.907 -8.115 1.00 97.81 110 ILE A CA 1
ATOM 837 C C . ILE A 1 110 ? 15.358 -2.354 -8.559 1.00 97.81 110 ILE A C 1
ATOM 839 O O . ILE A 1 110 ? 15.087 -3.232 -7.737 1.00 97.81 110 ILE A O 1
ATOM 843 N N . ALA A 1 111 ? 15.421 -2.593 -9.864 1.00 97.00 111 ALA A N 1
ATOM 844 C CA . ALA A 1 111 ? 15.241 -3.910 -10.473 1.00 97.00 111 ALA A CA 1
ATOM 845 C C . ALA A 1 111 ? 13.878 -4.585 -10.208 1.00 97.00 111 ALA A C 1
ATOM 847 O O . ALA A 1 111 ? 13.735 -5.808 -10.296 1.00 97.00 111 ALA A O 1
ATOM 848 N N . MET A 1 112 ? 12.840 -3.805 -9.889 1.00 97.62 112 MET A N 1
ATOM 849 C CA . MET A 1 112 ? 11.519 -4.367 -9.615 1.00 97.62 112 MET A CA 1
ATOM 850 C C . MET A 1 112 ? 10.875 -4.978 -10.857 1.00 97.62 112 MET A C 1
ATOM 852 O O . MET A 1 112 ? 10.916 -4.436 -11.961 1.00 97.62 112 MET A O 1
ATOM 856 N N . THR A 1 113 ? 10.214 -6.116 -10.655 1.00 97.75 113 THR A N 1
ATOM 857 C CA . THR A 1 113 ? 9.519 -6.850 -11.726 1.00 97.75 113 THR A CA 1
ATOM 858 C C . THR A 1 113 ? 8.017 -6.575 -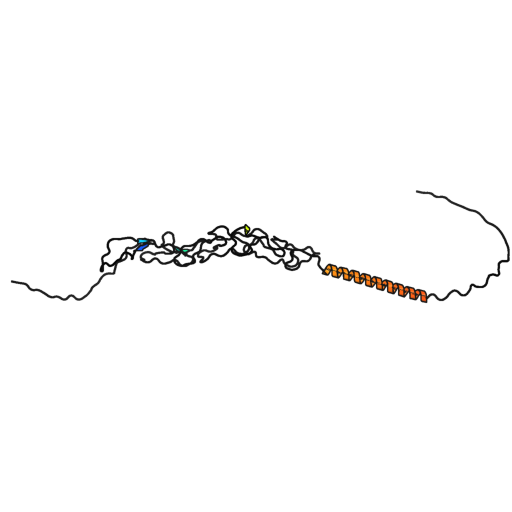11.767 1.00 97.75 113 THR A C 1
ATOM 860 O O . THR A 1 113 ? 7.345 -6.908 -12.739 1.00 97.75 113 THR A O 1
ATOM 863 N N . ALA A 1 114 ? 7.489 -5.922 -10.734 1.00 97.69 114 ALA A N 1
ATOM 864 C CA . ALA A 1 114 ? 6.119 -5.443 -10.621 1.00 97.69 114 ALA A CA 1
ATOM 865 C C . ALA A 1 114 ? 6.091 -4.258 -9.646 1.00 97.69 114 ALA A C 1
ATOM 867 O O . ALA A 1 114 ? 6.974 -4.146 -8.803 1.00 97.69 114 ALA A O 1
ATOM 868 N N . CYS A 1 115 ? 5.083 -3.393 -9.741 1.00 98.06 115 CYS A N 1
ATOM 869 C CA . CYS A 1 115 ? 4.869 -2.349 -8.741 1.00 98.06 115 CYS A CA 1
ATOM 870 C C . CYS A 1 115 ? 4.017 -2.855 -7.581 1.00 98.06 115 CYS A C 1
ATOM 872 O O . CYS A 1 115 ? 3.026 -3.561 -7.789 1.00 98.06 115 CYS A O 1
ATOM 874 N N . ASP A 1 116 ? 4.332 -2.391 -6.379 1.00 97.75 116 ASP A N 1
ATOM 875 C CA . ASP A 1 116 ? 3.531 -2.650 -5.194 1.00 97.75 116 ASP A CA 1
ATOM 876 C C . ASP A 1 116 ? 2.335 -1.703 -5.139 1.00 97.75 116 ASP A C 1
ATOM 878 O O . ASP A 1 116 ? 2.422 -0.525 -5.483 1.00 97.75 116 ASP A O 1
ATOM 882 N N . LYS A 1 117 ? 1.188 -2.203 -4.673 1.00 97.69 117 LYS A N 1
ATOM 883 C CA . LYS A 1 117 ? 0.027 -1.356 -4.369 1.00 97.69 117 LYS A CA 1
ATOM 884 C C . LYS A 1 117 ? 0.324 -0.503 -3.148 1.00 97.69 117 LYS A C 1
ATOM 886 O O . LYS A 1 117 ? 0.820 -1.028 -2.151 1.00 97.69 117 LYS A O 1
ATOM 891 N N . CYS A 1 118 ? -0.101 0.759 -3.166 1.00 97.12 118 CYS A N 1
ATOM 892 C CA . CYS A 1 118 ? -0.060 1.586 -1.968 1.00 97.12 118 CYS A CA 1
ATOM 893 C C . CYS A 1 118 ? -0.786 0.887 -0.818 1.00 97.12 118 CYS A C 1
ATOM 895 O O . CYS A 1 118 ? -1.931 0.464 -0.984 1.00 97.12 118 CYS A O 1
ATOM 897 N N . PRO A 1 119 ? -0.142 0.697 0.336 1.00 95.00 119 PRO A N 1
ATOM 898 C CA . PRO A 1 119 ? -0.778 0.003 1.438 1.00 95.00 119 PRO A CA 1
ATOM 899 C C . PRO A 1 119 ? -1.933 0.810 2.037 1.00 95.00 119 PRO A C 1
ATOM 901 O O . PRO A 1 119 ? -2.053 2.017 1.817 1.00 95.00 119 PRO A O 1
ATOM 904 N N . LYS A 1 120 ? -2.757 0.133 2.847 1.00 93.25 120 LYS A N 1
ATOM 905 C CA . LYS A 1 120 ? -3.878 0.753 3.562 1.00 93.25 120 LYS A CA 1
ATOM 906 C C . LYS A 1 120 ? -3.393 1.958 4.379 1.00 93.25 120 LYS A C 1
ATOM 908 O O . LYS A 1 120 ? -2.335 1.896 5.014 1.00 93.25 120 LYS A O 1
ATOM 913 N N . GLY A 1 121 ? -4.146 3.052 4.323 1.00 92.88 121 GLY A N 1
ATOM 914 C CA . GLY A 1 121 ? -3.780 4.320 4.960 1.00 92.88 121 GLY A CA 1
ATOM 915 C C . GLY A 1 121 ? -2.792 5.166 4.155 1.00 92.88 121 GLY A C 1
ATOM 916 O O . GLY A 1 121 ? -2.201 6.103 4.692 1.00 92.88 121 GLY A O 1
ATOM 917 N N . SER A 1 122 ? -2.592 4.850 2.874 1.00 94.88 122 SER A N 1
ATOM 918 C CA . SER A 1 122 ? -1.778 5.650 1.962 1.00 94.88 122 SER A CA 1
ATOM 919 C C . SER A 1 122 ? -2.332 5.634 0.540 1.00 94.88 122 SER A C 1
ATOM 921 O O . SER A 1 122 ? -3.043 4.709 0.151 1.00 94.88 122 SER A O 1
ATOM 923 N N . TYR A 1 123 ? -1.978 6.646 -0.244 1.00 96.25 123 TYR A N 1
ATOM 924 C CA . TYR A 1 123 ? -2.391 6.801 -1.633 1.00 96.25 123 TYR A CA 1
ATOM 925 C C . TYR A 1 123 ? -1.239 7.296 -2.506 1.00 96.25 123 TYR A C 1
ATOM 927 O O . TYR A 1 123 ? -0.227 7.792 -2.010 1.00 96.25 123 TYR A O 1
ATOM 935 N N . GLN A 1 124 ? -1.396 7.205 -3.822 1.00 97.44 124 GLN A N 1
ATOM 936 C CA . GLN A 1 124 ? -0.463 7.822 -4.758 1.00 97.44 124 GLN A CA 1
ATOM 937 C C . GLN A 1 124 ? -1.177 8.305 -6.015 1.00 97.44 124 GLN A C 1
ATOM 939 O O . GLN A 1 124 ? -1.706 7.505 -6.782 1.00 97.44 124 GLN A O 1
ATOM 944 N N . ASN A 1 125 ? -1.142 9.612 -6.256 1.00 97.06 125 ASN A N 1
ATOM 945 C CA . ASN A 1 125 ? -1.821 10.243 -7.384 1.00 97.06 125 ASN A CA 1
ATOM 946 C C . ASN A 1 125 ? -0.939 10.408 -8.623 1.00 97.06 125 ASN A C 1
ATOM 948 O O . ASN A 1 125 ? -1.464 10.685 -9.700 1.00 97.06 125 ASN A O 1
ATOM 952 N N . LYS A 1 126 ? 0.378 10.226 -8.500 1.00 96.56 126 LYS A N 1
ATOM 953 C CA . LYS A 1 126 ? 1.330 10.368 -9.604 1.00 96.56 126 LYS A CA 1
ATOM 954 C C . LYS A 1 126 ? 1.885 9.011 -10.049 1.00 96.56 126 LYS A C 1
ATOM 956 O O . LYS A 1 126 ? 2.123 8.149 -9.203 1.00 96.56 126 LYS A O 1
ATOM 961 N N . PRO A 1 127 ? 2.114 8.810 -11.356 1.00 96.94 127 PRO A N 1
ATOM 962 C CA . PRO A 1 127 ? 2.866 7.660 -11.833 1.00 96.94 127 PRO A CA 1
ATOM 963 C C . PRO A 1 127 ? 4.365 7.814 -11.529 1.00 96.94 127 PRO A C 1
ATOM 965 O O . PRO A 1 127 ? 4.813 8.889 -11.127 1.00 96.94 127 PRO A O 1
ATOM 968 N N . ALA A 1 128 ? 5.138 6.753 -11.769 1.00 96.75 128 ALA A N 1
ATOM 969 C CA . ALA A 1 128 ? 6.600 6.742 -11.652 1.00 96.75 128 ALA A CA 1
ATOM 970 C C . ALA A 1 128 ? 7.119 7.126 -10.252 1.00 96.75 128 ALA A C 1
ATOM 972 O O . ALA A 1 128 ? 8.085 7.874 -10.111 1.00 96.75 128 ALA A O 1
ATOM 973 N N . THR A 1 129 ? 6.459 6.647 -9.193 1.00 96.75 129 THR A N 1
ATOM 974 C CA . THR A 1 129 ? 6.829 7.000 -7.814 1.00 96.75 129 THR A CA 1
ATOM 975 C C . THR A 1 129 ? 7.313 5.805 -7.011 1.00 96.75 129 THR A C 1
ATOM 977 O O . THR A 1 129 ? 6.903 4.667 -7.218 1.00 96.75 129 THR A O 1
ATOM 980 N N . TRP A 1 130 ? 8.183 6.084 -6.048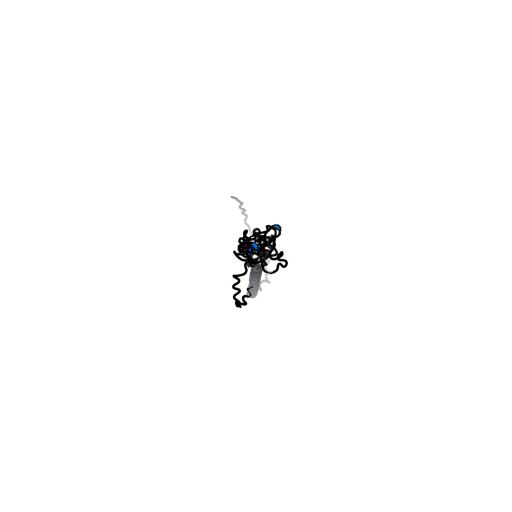 1.00 96.81 130 TRP A N 1
ATOM 981 C CA . TRP A 1 130 ? 8.841 5.074 -5.221 1.00 96.81 130 TRP A CA 1
ATOM 982 C C . TRP A 1 130 ? 8.296 4.987 -3.798 1.00 96.81 130 TRP A C 1
ATOM 984 O O . TRP A 1 130 ? 8.738 4.164 -3.005 1.00 96.81 130 TRP A O 1
ATOM 994 N N . LYS A 1 131 ? 7.327 5.840 -3.461 1.00 95.88 131 LYS A N 1
ATOM 995 C CA . LYS A 1 131 ? 6.653 5.858 -2.163 1.00 95.88 131 LYS A CA 1
ATOM 996 C C . LYS A 1 131 ? 5.206 6.294 -2.317 1.00 95.88 131 LYS A C 1
ATOM 998 O O . LYS A 1 131 ? 4.879 7.045 -3.234 1.00 95.88 131 LYS A O 1
ATOM 1003 N N . CYS A 1 132 ? 4.374 5.892 -1.368 1.00 97.06 132 CYS A N 1
ATOM 1004 C CA . CYS A 1 132 ? 3.004 6.376 -1.243 1.00 97.06 132 CYS A CA 1
ATOM 1005 C C . CYS A 1 132 ? 2.915 7.523 -0.234 1.00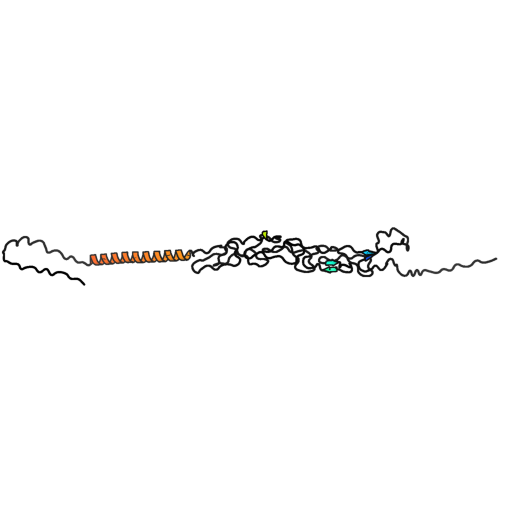 97.06 132 CYS A C 1
ATOM 1007 O O . CYS A 1 132 ? 3.684 7.600 0.729 1.00 97.06 132 CYS A O 1
ATOM 1009 N N . ASN A 1 133 ? 1.954 8.411 -0.452 1.00 95.38 133 ASN A N 1
ATOM 1010 C CA . ASN A 1 133 ? 1.608 9.485 0.463 1.00 95.38 133 ASN A CA 1
ATOM 1011 C C . ASN A 1 133 ? 0.726 8.915 1.575 1.00 95.38 133 ASN A C 1
ATOM 1013 O O . ASN A 1 133 ? -0.313 8.323 1.302 1.00 95.38 133 ASN A O 1
ATOM 1017 N N . ALA A 1 134 ? 1.134 9.073 2.832 1.00 94.06 134 ALA A N 1
ATOM 1018 C CA . ALA A 1 134 ? 0.300 8.674 3.959 1.00 94.06 134 ALA A CA 1
ATOM 1019 C C . ALA A 1 134 ? -0.948 9.563 4.045 1.00 94.06 134 ALA A C 1
ATOM 1021 O O . ALA A 1 134 ? -0.863 10.777 3.836 1.00 94.06 134 ALA A O 1
ATOM 1022 N N . CYS A 1 135 ? -2.080 8.971 4.421 1.00 93.94 135 CYS A N 1
ATOM 1023 C CA . CYS A 1 135 ? -3.269 9.734 4.768 1.00 93.94 135 CYS A CA 1
ATOM 1024 C C . CYS A 1 135 ? -2.999 10.680 5.953 1.00 93.94 135 CYS A C 1
ATOM 1026 O O . CYS A 1 135 ? -2.083 10.490 6.765 1.00 93.94 135 CYS A O 1
ATOM 1028 N N . GLY A 1 136 ? -3.821 11.727 6.059 1.00 90.88 136 GLY A N 1
ATOM 1029 C CA . GLY A 1 136 ? -3.826 12.618 7.219 1.00 90.88 136 GLY A CA 1
ATOM 1030 C C . GLY A 1 136 ? -4.053 11.870 8.542 1.00 90.88 136 GLY A C 1
ATOM 1031 O O . GLY A 1 136 ? -4.521 10.736 8.572 1.00 90.88 136 GLY A O 1
ATOM 1032 N N . LYS A 1 137 ? -3.725 12.512 9.671 1.00 89.12 137 LYS A N 1
ATOM 1033 C CA . LYS A 1 137 ? -3.947 11.926 11.007 1.00 89.12 137 LYS A CA 1
ATOM 1034 C C . LYS A 1 137 ? -5.422 11.541 11.181 1.00 89.12 137 LYS A C 1
ATOM 1036 O O . LYS A 1 137 ? -6.287 12.359 10.884 1.00 89.12 137 LYS A O 1
ATOM 1041 N N . GLY A 1 138 ? -5.688 10.341 11.706 1.00 89.69 138 GLY A N 1
ATOM 1042 C CA . GLY A 1 138 ? -7.057 9.878 11.959 1.00 89.69 138 GLY A CA 1
ATOM 1043 C C . GLY A 1 138 ? -7.826 9.495 10.694 1.00 89.69 138 GLY A C 1
ATOM 1044 O O . GLY A 1 138 ? -9.040 9.310 10.753 1.00 89.69 138 GLY A O 1
ATOM 1045 N N . LYS A 1 139 ? -7.130 9.383 9.559 1.00 92.00 139 LYS A N 1
ATOM 1046 C CA . LYS A 1 139 ? -7.682 8.898 8.301 1.00 92.00 139 LYS A CA 1
ATOM 1047 C C . LYS A 1 139 ? -6.947 7.649 7.836 1.00 92.00 139 LYS A C 1
ATOM 1049 O O . LYS A 1 139 ? -5.748 7.498 8.074 1.00 92.00 139 LYS A O 1
ATOM 1054 N N . THR A 1 140 ? -7.660 6.790 7.128 1.00 93.88 140 THR A N 1
ATOM 1055 C CA . THR A 1 140 ? -7.127 5.617 6.442 1.00 93.88 140 THR A CA 1
ATOM 1056 C C . THR A 1 140 ? -7.802 5.463 5.081 1.00 93.88 140 THR A C 1
ATOM 1058 O O . THR A 1 140 ? -8.699 6.224 4.746 1.00 93.88 140 THR A O 1
ATOM 1061 N N . THR A 1 141 ? -7.360 4.511 4.272 1.00 93.94 141 THR A N 1
ATOM 1062 C CA . THR A 1 141 ? -8.043 4.141 3.025 1.00 93.94 141 THR A CA 1
ATOM 1063 C C . THR A 1 141 ? -8.784 2.834 3.242 1.00 93.94 141 THR A C 1
ATOM 1065 O O . THR A 1 141 ? -8.324 2.025 4.038 1.00 93.94 141 THR A O 1
ATOM 1068 N N . ASP A 1 142 ? -9.883 2.564 2.540 1.00 91.00 142 ASP A N 1
ATOM 1069 C CA . ASP A 1 142 ? -10.592 1.284 2.719 1.00 91.00 142 ASP A CA 1
ATOM 1070 C C . ASP A 1 142 ? -9.756 0.095 2.231 1.00 91.00 142 ASP A C 1
ATOM 1072 O O . ASP A 1 142 ? -9.680 -0.954 2.875 1.00 91.00 142 ASP A O 1
ATOM 1076 N N . ASN A 1 143 ? -9.077 0.295 1.100 1.00 91.19 143 ASN A N 1
ATOM 1077 C CA . ASN A 1 143 ? -8.335 -0.730 0.384 1.00 91.19 143 ASN A CA 1
ATOM 1078 C C . ASN A 1 143 ? -6.893 -0.296 0.094 1.00 91.19 143 ASN A C 1
ATOM 1080 O O . ASN A 1 143 ? -6.532 0.882 0.160 1.00 91.19 143 ASN A O 1
ATOM 1084 N N . LYS A 1 144 ? -6.055 -1.278 -0.259 1.00 95.44 144 LYS A N 1
ATOM 1085 C CA . LYS A 1 144 ? -4.749 -1.018 -0.877 1.00 95.44 144 LYS A CA 1
ATOM 1086 C C . LYS A 1 144 ? -4.946 -0.474 -2.295 1.00 95.44 144 LYS A C 1
ATOM 1088 O O . LYS A 1 144 ? -5.900 -0.842 -2.975 1.00 95.44 144 LYS A O 1
ATOM 1093 N N . GLY A 1 145 ? -3.989 0.304 -2.780 1.00 96.12 145 GLY A N 1
ATOM 1094 C CA . GLY A 1 145 ? -3.964 0.815 -4.147 1.00 96.12 145 GLY A CA 1
ATOM 1095 C C . GLY A 1 145 ? -4.728 2.122 -4.347 1.00 96.12 145 GLY A C 1
ATOM 1096 O O . GLY A 1 145 ? -5.058 2.451 -5.486 1.00 96.12 145 GLY A O 1
ATOM 1097 N N . SER A 1 146 ? -5.030 2.850 -3.269 1.00 96.81 146 SER A N 1
ATOM 1098 C CA . SER A 1 146 ? -5.707 4.145 -3.344 1.00 96.81 146 SER A CA 1
ATOM 1099 C C . SER A 1 146 ? -4.910 5.151 -4.160 1.00 96.81 146 SER A C 1
ATOM 1101 O O . SER A 1 146 ? -3.680 5.223 -4.080 1.00 96.81 146 SER A O 1
ATOM 1103 N N . LYS A 1 147 ? -5.618 5.935 -4.967 1.00 97.06 147 LYS A N 1
ATOM 1104 C CA . LYS A 1 147 ? -5.010 6.807 -5.975 1.00 97.06 147 LYS A CA 1
ATOM 1105 C C . LYS A 1 147 ? -5.029 8.260 -5.538 1.00 97.06 147 LYS A C 1
ATOM 1107 O O . LYS A 1 147 ? -4.186 9.027 -5.980 1.00 97.06 147 LYS A O 1
ATOM 1112 N N . GLN A 1 148 ? -5.969 8.660 -4.691 1.00 96.12 148 GLN A N 1
ATOM 1113 C CA . GLN A 1 148 ? -6.194 10.066 -4.374 1.00 96.12 148 GLN A CA 1
ATOM 1114 C C . GLN A 1 148 ? -6.310 10.299 -2.869 1.00 96.12 148 GLN A C 1
ATOM 1116 O O . GLN A 1 148 ? -6.643 9.393 -2.113 1.00 96.12 148 GLN A O 1
ATOM 1121 N N . ASP A 1 149 ? -6.069 11.541 -2.442 1.00 94.81 149 ASP A N 1
ATOM 1122 C CA . ASP A 1 149 ? -6.260 11.956 -1.044 1.00 94.81 149 ASP A CA 1
ATOM 1123 C C . ASP A 1 149 ? -7.731 11.855 -0.617 1.00 94.81 149 ASP A C 1
ATOM 1125 O O . ASP A 1 149 ? -8.027 11.568 0.537 1.00 94.81 149 ASP A O 1
ATOM 1129 N N . SER A 1 150 ? -8.662 12.018 -1.564 1.00 95.25 150 SER A N 1
ATOM 1130 C CA . SER A 1 150 ? -10.100 11.824 -1.343 1.00 95.25 150 SER A CA 1
ATOM 1131 C C . SER A 1 150 ? -10.464 10.397 -0.935 1.00 95.25 150 SER A C 1
ATOM 1133 O O . SER A 1 150 ? -11.505 10.198 -0.319 1.00 95.25 150 SER A O 1
ATOM 1135 N N . ASP A 1 151 ? -9.609 9.418 -1.246 1.00 94.81 151 ASP A N 1
ATOM 1136 C CA . ASP A 1 151 ? -9.794 8.024 -0.835 1.00 94.81 151 ASP A CA 1
ATOM 1137 C C . ASP A 1 151 ? -9.442 7.823 0.656 1.00 94.81 151 ASP A C 1
ATOM 1139 O O . ASP A 1 151 ? -9.651 6.738 1.201 1.00 94.81 151 ASP A O 1
ATOM 1143 N N . CYS A 1 152 ? -8.882 8.845 1.322 1.00 94.44 152 CYS A N 1
ATOM 1144 C CA . CYS A 1 152 ? -8.617 8.842 2.756 1.00 94.44 152 CYS A CA 1
ATOM 1145 C C . CYS A 1 152 ? -9.886 9.204 3.544 1.00 94.44 152 CYS A C 1
ATOM 1147 O O . CYS A 1 152 ? -10.230 10.380 3.725 1.00 94.44 152 CYS A O 1
ATOM 1149 N N . VAL A 1 153 ? -10.532 8.180 4.085 1.00 93.31 153 VAL A N 1
ATOM 1150 C CA . VAL A 1 153 ? -11.706 8.263 4.954 1.00 93.31 153 VAL A CA 1
ATOM 1151 C C . VAL A 1 153 ? -11.302 8.327 6.426 1.00 93.31 153 VAL A C 1
ATOM 1153 O O . VAL A 1 153 ? -10.231 7.869 6.819 1.00 93.31 153 VAL A O 1
ATOM 1156 N N . SER A 1 154 ? -12.140 8.931 7.266 1.00 92.75 154 SER A N 1
ATOM 1157 C CA . SER A 1 154 ? -11.914 8.954 8.715 1.00 92.75 154 SER A CA 1
ATOM 1158 C C . SER A 1 154 ? -12.022 7.548 9.302 1.00 92.75 154 SER A C 1
ATOM 1160 O O . SER A 1 154 ? -12.896 6.785 8.901 1.00 92.75 154 SER A O 1
ATOM 1162 N N . CYS A 1 155 ? -11.184 7.223 10.288 1.00 91.81 155 CYS A N 1
ATOM 1163 C CA . CYS A 1 155 ? -11.298 5.945 10.993 1.00 91.81 155 CYS A CA 1
ATOM 1164 C C . CYS A 1 155 ? -12.666 5.834 11.666 1.00 91.81 155 CYS A C 1
ATOM 1166 O O . CYS A 1 155 ? -13.155 6.809 12.255 1.00 91.81 155 CYS A O 1
ATOM 1168 N N . ASN A 1 156 ? -13.251 4.644 11.606 1.00 90.44 156 ASN A N 1
ATOM 1169 C CA . ASN A 1 156 ? -14.549 4.380 12.206 1.00 90.44 156 ASN A CA 1
ATOM 1170 C C . ASN A 1 156 ? -14.495 4.513 13.730 1.00 90.44 156 ASN A C 1
ATOM 1172 O O . ASN A 1 156 ? -13.453 4.313 14.365 1.00 90.44 156 ASN A O 1
ATOM 1176 N N . GLU A 1 157 ? -15.642 4.824 14.328 1.00 90.06 157 GLU A N 1
ATOM 1177 C CA . GLU A 1 157 ? -15.785 4.817 15.779 1.00 90.06 157 GLU A CA 1
ATOM 1178 C C . GLU A 1 157 ? -15.341 3.464 16.368 1.00 90.06 157 GLU A C 1
ATOM 1180 O O . GLU A 1 157 ? -15.589 2.403 15.797 1.00 90.06 157 GLU A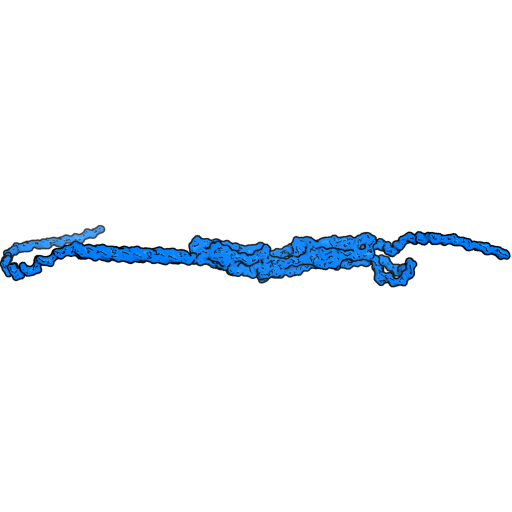 O 1
ATOM 1185 N N . GLY A 1 158 ? -14.635 3.501 17.501 1.00 87.81 158 GLY A N 1
ATOM 1186 C CA . GLY A 1 158 ? -14.071 2.300 18.123 1.00 87.81 158 GLY A CA 1
ATOM 1187 C C . GLY A 1 158 ? -12.745 1.840 17.510 1.00 87.81 158 GLY A C 1
ATOM 1188 O O . GLY A 1 158 ? -12.162 0.859 17.982 1.00 87.81 158 GLY A O 1
ATOM 1189 N N . THR A 1 159 ? -12.221 2.567 16.520 1.00 90.19 159 THR A N 1
ATOM 1190 C CA . THR A 1 159 ? -10.914 2.312 15.902 1.00 90.19 159 THR A CA 1
ATOM 1191 C C . THR A 1 159 ? -10.065 3.579 15.836 1.00 90.19 159 THR A C 1
ATOM 1193 O O . THR A 1 159 ? -10.565 4.693 15.999 1.00 90.19 159 THR A O 1
ATOM 1196 N N . TYR A 1 160 ? -8.757 3.419 15.648 1.00 90.00 160 TYR A N 1
ATOM 1197 C CA . TYR A 1 160 ? -7.839 4.537 15.454 1.00 90.00 160 TYR A CA 1
ATOM 1198 C C . TYR A 1 160 ? -6.810 4.221 14.367 1.00 90.00 160 TYR A C 1
ATOM 1200 O O . TYR A 1 160 ? -6.339 3.086 14.245 1.00 90.00 160 TYR A O 1
ATOM 1208 N N . CYS A 1 161 ? -6.416 5.248 13.614 1.00 89.25 161 CYS A N 1
ATOM 1209 C CA . CYS A 1 161 ? -5.372 5.137 12.596 1.00 89.25 161 CYS A CA 1
ATOM 1210 C C . CYS A 1 161 ? -4.329 6.235 12.806 1.00 89.25 161 CYS A C 1
ATOM 1212 O O . CYS A 1 161 ? -4.590 7.440 12.691 1.00 89.25 161 CYS A O 1
ATOM 1214 N N . ASN A 1 162 ? -3.120 5.804 13.152 1.00 83.00 162 ASN A N 1
ATOM 1215 C CA . ASN A 1 162 ? -1.957 6.674 13.213 1.00 83.00 162 ASN A CA 1
ATOM 1216 C C . ASN A 1 162 ? -1.539 7.102 11.791 1.00 83.00 162 ASN A C 1
ATOM 1218 O O . ASN A 1 162 ? -1.865 6.464 10.800 1.00 83.00 162 ASN A O 1
ATOM 1222 N N . LYS A 1 163 ? -0.782 8.195 11.666 1.00 76.00 163 LYS A N 1
ATOM 1223 C CA . LYS A 1 163 ? -0.343 8.752 10.366 1.00 76.00 163 LYS A CA 1
ATOM 1224 C C . LYS A 1 163 ? 0.681 7.866 9.614 1.00 76.00 163 LYS A C 1
ATOM 1226 O O . LYS A 1 163 ? 1.443 8.379 8.797 1.00 76.00 163 LYS A O 1
ATOM 1231 N N . THR A 1 164 ? 0.815 6.581 9.943 1.00 76.25 164 THR A N 1
ATOM 1232 C CA . THR A 1 164 ? 1.845 5.713 9.356 1.00 76.25 164 THR A CA 1
ATOM 1233 C C . THR A 1 164 ? 1.321 4.960 8.141 1.00 76.25 164 THR A C 1
ATOM 1235 O O . THR A 1 164 ? 0.161 4.569 8.071 1.00 76.25 164 THR A O 1
ATOM 1238 N N . ILE A 1 165 ? 2.213 4.713 7.188 1.00 69.12 165 ILE A N 1
ATOM 1239 C CA . ILE A 1 165 ? 1.970 3.825 6.051 1.00 69.12 165 ILE A CA 1
ATOM 1240 C C . ILE A 1 165 ? 1.674 2.419 6.610 1.00 69.12 165 ILE A C 1
ATOM 1242 O O . ILE A 1 165 ? 2.403 1.960 7.488 1.00 69.12 165 ILE A O 1
ATOM 1246 N N . ASN A 1 166 ? 0.615 1.754 6.129 1.00 71.81 166 ASN A N 1
ATOM 1247 C CA . ASN A 1 166 ? 0.020 0.533 6.707 1.00 71.81 166 ASN A CA 1
ATOM 1248 C C . ASN A 1 166 ? -0.841 0.741 7.968 1.00 71.81 166 ASN A C 1
ATOM 1250 O O . ASN A 1 166 ? -1.111 -0.226 8.682 1.00 71.81 166 ASN A O 1
ATOM 1254 N N . SER A 1 167 ? -1.291 1.965 8.263 1.00 68.50 167 SER A N 1
ATOM 1255 C CA . SER A 1 167 ? -2.251 2.179 9.350 1.00 68.50 167 SER A CA 1
ATOM 1256 C C . SER A 1 167 ? -3.641 1.683 8.952 1.00 68.50 167 SER A C 1
ATOM 1258 O O . SER A 1 167 ? -4.413 2.377 8.288 1.00 68.50 167 SER A O 1
ATOM 1260 N N . GLY A 1 168 ? -3.933 0.432 9.304 1.00 68.25 168 GLY A N 1
ATOM 1261 C CA . GLY A 1 168 ? -5.285 -0.115 9.266 1.00 68.25 168 GLY A CA 1
ATOM 1262 C C . GLY A 1 168 ? -6.126 0.352 10.455 1.00 68.25 168 GLY A C 1
ATOM 1263 O O . GLY A 1 168 ? -5.641 1.052 11.342 1.00 68.25 168 GLY A O 1
ATOM 1264 N N . ASP A 1 169 ? -7.387 -0.075 10.482 1.00 78.44 169 ASP A N 1
ATOM 1265 C CA . ASP A 1 169 ? -8.309 0.201 11.583 1.00 78.44 169 ASP A CA 1
ATOM 1266 C C . ASP A 1 169 ? -7.871 -0.572 12.832 1.00 78.44 169 ASP A C 1
ATOM 1268 O O . ASP A 1 169 ? -8.234 -1.733 13.041 1.00 78.44 169 ASP A O 1
ATOM 1272 N N . ASN A 1 170 ? -7.036 0.053 13.663 1.00 86.12 170 ASN A N 1
ATOM 1273 C CA . ASN A 1 170 ? -6.595 -0.564 14.905 1.00 86.12 170 ASN A CA 1
ATOM 1274 C C . ASN A 1 170 ? -7.734 -0.489 15.913 1.00 86.12 170 ASN A C 1
ATOM 1276 O O . ASN A 1 170 ? -8.263 0.587 16.197 1.00 86.12 170 ASN A O 1
ATOM 1280 N N . VAL A 1 171 ? -8.106 -1.636 16.475 1.00 90.12 171 VAL A N 1
ATOM 1281 C CA . VAL A 1 171 ? -9.193 -1.706 17.453 1.00 90.12 171 VAL A CA 1
ATOM 1282 C C . VAL A 1 171 ? -8.807 -0.942 18.717 1.00 90.12 171 VAL A C 1
ATOM 1284 O O . VAL A 1 171 ? -7.727 -1.155 19.272 1.00 90.12 171 VAL A O 1
ATOM 1287 N N . CYS A 1 172 ? -9.707 -0.086 19.207 1.00 91.00 172 CYS A N 1
ATOM 1288 C CA . CYS A 1 172 ? -9.463 0.700 20.411 1.00 91.00 172 CYS A CA 1
ATOM 1289 C C . CYS A 1 172 ? -9.214 -0.217 21.630 1.00 91.00 172 CYS A C 1
ATOM 1291 O O . CYS A 1 172 ? -10.019 -1.125 21.887 1.00 91.00 172 CYS A O 1
ATOM 1293 N N . PRO A 1 173 ? -8.120 -0.018 22.388 1.00 90.81 173 PRO A N 1
ATOM 1294 C CA . PRO A 1 173 ? -7.798 -0.838 23.552 1.00 90.81 173 PRO A CA 1
ATOM 1295 C C . PRO A 1 173 ? -8.748 -0.587 24.735 1.00 90.81 173 PRO A C 1
ATOM 1297 O O . PRO A 1 173 ? -9.387 0.459 24.849 1.00 90.81 173 PRO A O 1
ATOM 1300 N N . LYS A 1 174 ? -8.815 -1.551 25.664 1.00 89.50 174 LYS A N 1
ATOM 1301 C CA . LYS A 1 174 ? -9.625 -1.450 26.893 1.00 89.50 174 LYS A CA 1
ATOM 1302 C C . LYS A 1 174 ? -9.205 -0.230 27.722 1.00 89.50 174 LYS A C 1
ATOM 1304 O O . LYS A 1 174 ? -8.015 0.034 27.857 1.00 89.50 174 LYS A O 1
ATOM 1309 N N . ASN A 1 175 ? -10.170 0.455 28.338 1.00 88.88 175 ASN A N 1
ATOM 1310 C CA . ASN A 1 175 ? -9.993 1.708 29.094 1.00 88.88 175 ASN A CA 1
ATOM 1311 C C . ASN A 1 175 ? -9.590 2.930 28.250 1.00 88.88 175 ASN A C 1
ATOM 1313 O O . ASN A 1 175 ? -9.217 3.961 28.815 1.00 88.88 175 ASN A O 1
ATOM 1317 N N . TYR A 1 176 ? -9.701 2.845 26.925 1.00 91.00 176 TYR A N 1
ATOM 1318 C CA . TYR A 1 176 ? -9.560 3.981 26.023 1.00 91.00 176 TYR A CA 1
ATOM 1319 C C . TYR A 1 176 ? -10.853 4.192 25.224 1.00 91.00 176 TYR A C 1
ATOM 1321 O O . TYR A 1 176 ? -11.665 3.278 25.078 1.00 91.00 176 TYR A O 1
ATOM 1329 N N . LYS A 1 177 ? -11.048 5.414 24.728 1.00 91.31 177 LYS A N 1
ATOM 1330 C CA . LYS A 1 177 ? -12.096 5.780 23.771 1.00 91.31 177 LYS A CA 1
ATOM 1331 C C . LYS A 1 177 ? -11.471 6.259 22.468 1.00 91.31 177 LYS A C 1
ATOM 1333 O O . LYS A 1 177 ? -10.463 6.973 22.482 1.00 91.31 177 LYS A O 1
ATOM 1338 N N . CYS A 1 178 ? -12.104 5.890 21.364 1.00 91.12 178 CYS A N 1
ATOM 1339 C CA . CYS A 1 178 ? -11.690 6.260 20.019 1.00 91.12 178 CYS A CA 1
ATOM 1340 C C . CYS A 1 178 ? -12.921 6.764 19.243 1.00 91.12 178 CYS A C 1
ATOM 1342 O O . CYS A 1 178 ? -13.633 5.949 18.655 1.00 91.12 178 CYS A O 1
ATOM 1344 N N . PRO A 1 179 ? -13.225 8.077 19.283 1.00 89.31 179 PRO A N 1
ATOM 1345 C CA . PRO A 1 179 ? -14.276 8.651 18.443 1.00 89.31 179 PRO A CA 1
ATOM 1346 C C . PRO A 1 179 ? -13.893 8.563 16.957 1.00 89.31 179 PRO A C 1
ATOM 1348 O O . PRO A 1 179 ? -12.728 8.333 16.628 1.00 89.31 179 PRO A O 1
ATOM 1351 N N . ALA A 1 180 ? -14.853 8.772 16.055 1.00 89.50 180 ALA A N 1
ATOM 1352 C CA . ALA A 1 180 ? -14.574 8.786 14.620 1.00 89.50 180 ALA A CA 1
ATOM 1353 C C . ALA A 1 180 ? -13.449 9.786 14.275 1.00 89.50 180 ALA A C 1
ATOM 1355 O O . ALA A 1 180 ? -13.415 10.908 14.788 1.00 89.50 180 ALA A O 1
ATOM 1356 N N . GLY A 1 181 ? -12.505 9.369 13.428 1.00 88.00 181 GLY A N 1
ATOM 1357 C CA . GLY A 1 181 ? -11.348 10.185 13.043 1.00 88.00 181 GLY A CA 1
ATOM 1358 C C . GLY A 1 181 ? -10.230 10.270 14.092 1.00 88.00 181 GLY A C 1
ATOM 1359 O O . GLY A 1 181 ? -9.388 11.171 14.040 1.00 88.00 181 GLY A O 1
ATOM 1360 N N . CYS A 1 182 ? -10.199 9.371 15.078 1.00 87.81 182 CYS A N 1
ATOM 1361 C CA . CYS A 1 182 ? -9.165 9.386 16.106 1.00 87.81 182 CYS A CA 1
ATOM 1362 C C . CYS A 1 182 ? -7.816 8.860 15.580 1.00 87.81 182 CYS A C 1
ATOM 1364 O O . CYS A 1 182 ? -7.735 7.796 14.968 1.00 87.81 182 CYS A O 1
ATOM 1366 N N . SER A 1 183 ? -6.729 9.593 15.855 1.00 89.25 183 SER A N 1
ATOM 1367 C CA . SER A 1 183 ? -5.366 9.178 15.478 1.00 89.25 183 SER A CA 1
ATOM 1368 C C . SER A 1 183 ? -4.625 8.398 16.561 1.00 89.25 183 SER A C 1
ATOM 1370 O O . SER A 1 183 ? -3.703 7.646 16.251 1.00 89.25 183 SER A O 1
ATOM 1372 N N . ASN A 1 184 ? -5.015 8.573 17.825 1.00 89.44 184 ASN A N 1
ATOM 1373 C CA . ASN A 1 184 ? -4.410 7.893 18.961 1.00 89.44 184 ASN A CA 1
ATOM 1374 C C . ASN A 1 184 ? -5.447 7.706 20.079 1.00 89.44 184 ASN A C 1
ATOM 1376 O O . ASN A 1 184 ? -6.149 8.666 20.400 1.00 89.44 184 ASN A O 1
ATOM 1380 N N . PRO A 1 185 ? -5.532 6.521 20.704 1.00 90.56 185 PRO A N 1
ATOM 1381 C CA . PRO A 1 185 ? -6.552 6.227 21.703 1.00 90.56 185 PRO A CA 1
ATOM 1382 C C . PRO A 1 185 ? -6.492 7.187 22.902 1.00 90.56 185 PRO A C 1
ATOM 1384 O O . PRO A 1 185 ? -5.416 7.513 23.412 1.00 90.56 185 PRO A O 1
ATOM 1387 N N . ILE A 1 186 ? -7.662 7.616 23.387 1.00 91.50 186 ILE A N 1
ATOM 1388 C CA . ILE A 1 186 ? -7.798 8.576 24.495 1.00 91.50 186 ILE A CA 1
ATOM 1389 C C . ILE A 1 186 ? -8.151 7.820 25.777 1.00 91.50 186 ILE A C 1
ATOM 1391 O O . ILE A 1 186 ? -9.180 7.152 25.829 1.00 91.50 186 ILE A O 1
ATOM 1395 N N . LYS A 1 187 ? -7.329 7.921 26.826 1.00 92.00 187 LYS A N 1
ATOM 1396 C CA . LYS A 1 187 ? -7.562 7.210 28.096 1.00 92.00 187 LYS A CA 1
ATOM 1397 C C . LYS A 1 187 ? -8.867 7.677 28.754 1.00 92.00 187 LYS A C 1
ATOM 1399 O O . LYS A 1 187 ? -9.139 8.876 28.823 1.00 92.00 187 LYS A O 1
ATOM 1404 N N . CYS A 1 188 ? -9.671 6.741 29.247 1.00 87.88 188 CYS A N 1
ATOM 1405 C CA . CYS A 1 188 ? -10.868 7.061 30.018 1.00 87.88 188 CYS A CA 1
ATOM 1406 C C . CYS A 1 188 ? -10.505 7.617 31.407 1.00 87.88 188 CYS A C 1
ATOM 1408 O O . CYS A 1 188 ? -9.475 7.268 31.987 1.00 87.88 188 CYS A O 1
ATOM 1410 N N . SER A 1 189 ? -11.363 8.487 31.947 1.00 86.06 189 SER A N 1
ATOM 1411 C CA . SER A 1 189 ? -11.244 8.983 33.323 1.00 86.06 189 SER A CA 1
ATOM 1412 C C . SER A 1 189 ? -11.451 7.852 34.335 1.00 86.06 189 SER A C 1
ATOM 1414 O O . SER A 1 189 ? -12.125 6.874 34.035 1.00 86.06 189 SER A O 1
ATOM 1416 N N . LEU A 1 190 ? -10.913 7.991 35.553 1.00 78.38 190 LEU A N 1
ATOM 1417 C CA . LEU A 1 190 ? -10.881 6.923 36.572 1.00 78.38 190 LEU A CA 1
ATOM 1418 C C . LEU A 1 190 ? -12.250 6.289 36.894 1.00 78.38 190 LEU A C 1
ATOM 1420 O O . LEU A 1 190 ? -12.311 5.131 37.289 1.00 78.38 190 LEU A O 1
ATOM 1424 N N . ILE A 1 191 ? -13.342 7.033 36.700 1.00 77.50 191 ILE A N 1
ATOM 1425 C CA . ILE A 1 191 ? -14.715 6.611 37.021 1.00 77.50 191 ILE A CA 1
ATOM 1426 C C . ILE A 1 191 ? -15.416 5.975 35.800 1.00 77.50 191 ILE A C 1
ATOM 1428 O O . ILE A 1 191 ? -16.432 5.293 35.936 1.00 77.50 191 ILE A O 1
ATOM 1432 N N . ARG A 1 192 ? -14.886 6.167 34.584 1.00 81.06 192 ARG A N 1
ATOM 1433 C CA . ARG A 1 192 ? -15.464 5.626 33.347 1.00 81.06 192 ARG A CA 1
ATOM 1434 C C . ARG A 1 192 ? -14.577 4.520 32.774 1.00 81.06 192 ARG A C 1
ATOM 1436 O O . ARG A 1 192 ? -13.381 4.707 32.581 1.00 81.06 192 ARG A O 1
ATOM 1443 N N . LYS A 1 193 ? -15.170 3.373 32.448 1.00 83.75 193 LYS A N 1
ATOM 1444 C CA . LYS A 1 193 ? -14.494 2.244 31.791 1.00 83.75 193 LYS A CA 1
ATOM 1445 C C . LYS A 1 193 ? -14.959 2.144 30.330 1.00 83.75 193 LYS A C 1
ATOM 1447 O O . LYS A 1 193 ? -16.011 2.657 29.955 1.00 83.75 193 LYS A O 1
ATOM 1452 N N . SER A 1 194 ? -14.153 1.494 29.498 1.00 85.31 194 SER A N 1
ATOM 1453 C CA . SER A 1 194 ? -14.459 1.219 28.089 1.00 85.31 194 SER A CA 1
ATOM 1454 C C . SER A 1 194 ? -13.988 -0.190 27.738 1.00 85.31 194 SER A C 1
ATOM 1456 O O . SER A 1 194 ? -12.917 -0.609 28.197 1.00 85.31 194 SER A O 1
ATOM 1458 N N . GLN A 1 195 ? -14.792 -0.933 26.978 1.00 81.69 195 GLN A N 1
ATOM 1459 C CA . GLN A 1 195 ? -14.424 -2.245 26.444 1.00 81.69 195 GLN A CA 1
ATOM 1460 C C . GLN A 1 195 ? -13.656 -2.096 25.121 1.00 81.69 195 GLN A C 1
ATOM 1462 O O . GLN A 1 195 ? -13.560 -1.013 24.548 1.00 81.69 195 GLN A O 1
ATOM 1467 N N . LYS A 1 196 ? -13.060 -3.194 24.643 1.00 82.94 196 LYS A N 1
ATOM 1468 C CA . LYS A 1 196 ? -12.324 -3.210 23.373 1.00 82.94 196 LYS A CA 1
ATOM 1469 C C . LYS A 1 196 ? -13.265 -2.809 22.228 1.00 82.94 196 LYS A C 1
ATOM 1471 O O . LYS A 1 196 ? -14.346 -3.373 22.116 1.00 82.94 196 LYS A O 1
ATOM 1476 N N . GLY A 1 197 ? -12.844 -1.864 21.388 1.00 79.38 197 GLY A N 1
ATOM 1477 C CA . GLY A 1 197 ? -13.630 -1.413 20.232 1.00 79.38 197 GLY A CA 1
ATOM 1478 C C . GLY A 1 197 ? -14.786 -0.455 20.547 1.00 79.38 197 GLY A C 1
ATOM 1479 O O . GLY A 1 197 ? -15.596 -0.192 19.668 1.00 79.38 197 GLY A O 1
ATOM 1480 N N . MET A 1 198 ? -14.884 0.085 21.767 1.00 78.94 198 MET A N 1
ATOM 1481 C CA . MET A 1 198 ? -15.873 1.123 22.089 1.00 78.94 198 MET A CA 1
ATOM 1482 C C . MET A 1 198 ? -15.372 2.524 21.706 1.00 78.94 198 MET A C 1
ATOM 1484 O O . MET A 1 198 ? -14.229 2.901 21.982 1.00 78.94 198 MET A O 1
ATOM 1488 N N . GLY A 1 199 ? -16.251 3.332 21.113 1.00 80.25 199 GLY A N 1
ATOM 1489 C CA . GLY A 1 199 ? -15.962 4.729 20.777 1.00 80.25 199 GLY A CA 1
ATOM 1490 C C . GLY A 1 199 ? -16.105 5.723 21.925 1.00 80.25 199 GLY A C 1
ATOM 1491 O O . GLY A 1 199 ? -15.626 6.855 21.840 1.00 80.25 199 GLY A O 1
ATOM 1492 N N . SER A 1 200 ? -16.707 5.297 23.035 1.00 84.25 200 SER A N 1
ATOM 1493 C CA . SER A 1 200 ? -17.013 6.143 24.187 1.00 84.25 200 SER A CA 1
ATOM 1494 C C . SER A 1 200 ? -16.724 5.434 25.514 1.00 84.25 200 SER A C 1
ATOM 1496 O O . SER A 1 200 ? -16.653 4.211 25.590 1.00 84.25 200 SER A O 1
ATOM 1498 N N . CYS A 1 201 ? -16.521 6.212 26.583 1.00 86.56 201 CYS A N 1
ATOM 1499 C CA . CYS A 1 201 ? -16.360 5.675 27.936 1.00 86.56 201 CYS A CA 1
ATOM 1500 C C . CYS A 1 201 ? -17.701 5.745 28.676 1.00 86.56 201 CYS A C 1
ATOM 1502 O O . CYS A 1 201 ? -18.295 6.825 28.746 1.00 86.56 201 CYS A O 1
ATOM 1504 N N . ALA A 1 202 ? -18.119 4.646 29.301 1.00 84.81 202 ALA A N 1
ATOM 1505 C CA . ALA A 1 202 ? -19.329 4.567 30.118 1.00 84.81 202 ALA A CA 1
ATOM 1506 C C . ALA A 1 202 ? -18.980 4.414 31.608 1.00 84.81 202 ALA A C 1
ATOM 1508 O O . ALA A 1 202 ? -17.880 3.985 31.964 1.00 84.81 202 ALA A O 1
ATOM 1509 N N . LEU A 1 203 ? -19.904 4.777 32.500 1.00 76.69 203 LEU A N 1
ATOM 1510 C CA . LEU A 1 203 ? -19.772 4.459 33.927 1.00 76.69 203 LEU A CA 1
ATOM 1511 C C . LEU A 1 203 ? -19.767 2.937 34.090 1.00 76.69 203 LEU A C 1
ATOM 1513 O O . LEU A 1 203 ? -20.571 2.250 33.460 1.00 76.69 203 LEU A O 1
ATOM 1517 N N . SER A 1 204 ? -18.853 2.389 34.896 1.00 73.38 204 SER A N 1
ATOM 1518 C CA . SER A 1 204 ? -18.827 0.936 35.061 1.00 73.38 204 SER A CA 1
ATOM 1519 C C . SER A 1 204 ? -20.080 0.478 35.796 1.00 73.38 204 SER A C 1
ATOM 1521 O O . SER A 1 204 ? -20.373 0.977 36.878 1.00 73.38 204 SER A O 1
ATOM 1523 N N . VAL A 1 205 ? -20.782 -0.509 35.243 1.00 70.94 205 VAL A N 1
ATOM 1524 C CA . VAL A 1 205 ? -21.976 -1.125 35.851 1.00 70.94 205 VAL A CA 1
ATOM 1525 C C . VAL A 1 205 ? -21.700 -1.646 37.268 1.00 70.94 205 VAL A C 1
ATOM 1527 O O . VAL A 1 205 ? -22.575 -1.603 38.124 1.00 70.94 205 VAL A O 1
ATOM 1530 N N . GLU A 1 206 ? -20.450 -2.021 37.554 1.00 69.38 206 GLU A N 1
ATOM 1531 C CA . GLU A 1 206 ? -19.971 -2.356 38.903 1.00 69.38 206 GLU A CA 1
ATOM 1532 C C . GLU A 1 206 ? -20.214 -1.246 39.930 1.00 69.38 206 GLU A C 1
ATOM 1534 O O . GLU A 1 206 ? -20.519 -1.539 41.079 1.00 69.38 206 GLU A O 1
ATOM 1539 N N . PHE A 1 207 ? -20.133 0.025 39.532 1.00 71.62 207 PHE A N 1
ATOM 1540 C CA . PHE A 1 207 ? -20.356 1.142 40.446 1.00 71.62 207 PHE A CA 1
ATOM 1541 C C . PHE A 1 207 ? -21.823 1.193 40.882 1.00 71.62 207 PHE A C 1
ATOM 1543 O O . PHE A 1 207 ? -22.107 1.382 42.060 1.00 71.62 207 PHE A O 1
ATOM 1550 N N . PHE A 1 208 ? -22.753 0.936 39.956 1.00 76.44 208 PHE A N 1
ATOM 1551 C CA . PHE A 1 208 ? -24.178 0.833 40.269 1.00 76.44 208 PHE A CA 1
ATOM 1552 C C . PHE A 1 208 ? -24.481 -0.394 41.134 1.00 76.44 208 PHE A C 1
ATOM 1554 O O . PHE A 1 208 ? -25.207 -0.266 42.115 1.00 76.44 208 PHE A O 1
ATOM 1561 N N . LEU A 1 209 ? -23.884 -1.557 40.844 1.00 77.38 209 LEU A N 1
ATOM 1562 C CA . LEU A 1 209 ? -24.063 -2.769 41.657 1.00 77.38 209 LEU A CA 1
ATOM 1563 C C . LEU A 1 209 ? -23.566 -2.582 43.101 1.00 77.38 209 LEU A C 1
ATOM 1565 O O . LEU A 1 209 ? -24.254 -2.976 44.042 1.00 77.38 209 LEU A O 1
ATOM 1569 N N . ILE A 1 210 ? -22.417 -1.927 43.288 1.00 81.44 210 ILE A N 1
ATOM 1570 C CA . ILE A 1 210 ? -21.887 -1.595 44.619 1.00 81.44 210 ILE A CA 1
ATOM 1571 C C . ILE A 1 210 ? -22.812 -0.597 45.333 1.00 81.44 210 ILE A C 1
ATOM 1573 O O . ILE A 1 210 ? -23.106 -0.763 46.520 1.00 81.44 210 ILE A O 1
ATOM 1577 N N . LEU A 1 211 ? -23.332 0.407 44.620 1.00 84.50 211 LEU A N 1
ATOM 1578 C CA . LEU A 1 211 ? -24.244 1.396 45.196 1.00 84.50 211 LEU A CA 1
ATOM 1579 C C . LEU A 1 211 ? -25.554 0.742 45.670 1.00 84.50 211 LEU A C 1
ATOM 1581 O O . LEU A 1 211 ? -25.967 0.937 46.810 1.00 84.50 211 LEU A O 1
ATOM 1585 N N . PHE A 1 212 ? -26.167 -0.111 44.848 1.00 88.38 212 PHE A N 1
ATOM 1586 C CA . PHE A 1 212 ? -27.390 -0.826 45.227 1.00 88.38 212 PHE A CA 1
ATOM 1587 C C . PHE A 1 212 ? -27.155 -1.847 46.348 1.0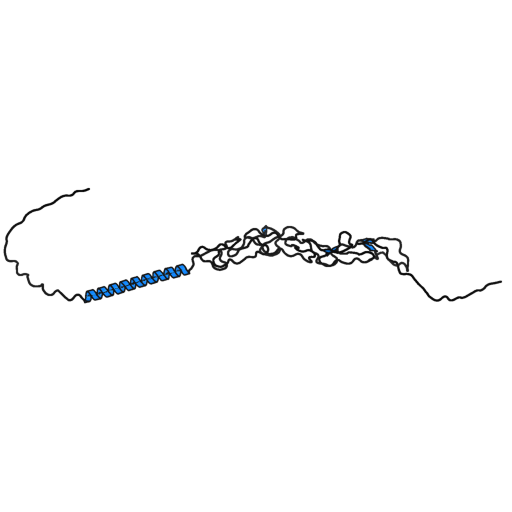0 88.38 212 PHE A C 1
ATOM 1589 O O . PHE A 1 212 ? -27.992 -1.966 47.243 1.00 88.38 212 PHE A O 1
ATOM 1596 N N . SER A 1 213 ? -26.009 -2.534 46.360 1.00 89.00 213 SER A N 1
ATOM 1597 C CA . SER A 1 213 ? -25.665 -3.480 47.430 1.00 89.00 213 SER A CA 1
ATOM 1598 C C . SER A 1 213 ? -25.457 -2.787 48.779 1.00 89.00 213 SER A C 1
ATOM 1600 O O . SER A 1 213 ? -25.903 -3.299 49.806 1.00 89.00 213 SER A O 1
ATOM 1602 N N . THR A 1 214 ? -24.786 -1.634 48.798 1.00 93.50 214 THR A N 1
ATOM 1603 C CA . THR A 1 214 ? -24.547 -0.872 50.036 1.00 93.50 214 THR A CA 1
ATOM 1604 C C . THR A 1 214 ? -25.841 -0.266 50.574 1.00 93.50 214 THR A C 1
ATOM 1606 O O . THR A 1 214 ? -26.123 -0.403 51.764 1.00 93.50 214 THR A O 1
ATOM 1609 N N . ILE A 1 215 ? -26.679 0.305 49.703 1.00 95.06 215 ILE A N 1
ATOM 1610 C CA . ILE A 1 215 ? -28.012 0.801 50.072 1.00 95.06 215 ILE A CA 1
ATOM 1611 C C . ILE A 1 215 ? -28.880 -0.342 50.621 1.00 95.06 215 ILE A C 1
ATOM 1613 O O . ILE A 1 215 ? -29.480 -0.195 51.685 1.00 95.06 215 ILE A O 1
ATOM 1617 N N . GLY A 1 216 ? -28.902 -1.503 49.957 1.00 94.75 216 GLY A N 1
ATOM 1618 C CA . GLY A 1 216 ? -29.655 -2.674 50.417 1.00 94.75 216 GLY A CA 1
ATOM 1619 C C . GLY A 1 216 ? -29.212 -3.177 51.796 1.00 94.75 216 GLY A C 1
ATOM 1620 O O . GLY A 1 216 ? -30.052 -3.473 52.648 1.00 94.75 216 GLY A O 1
ATOM 1621 N N . PHE A 1 217 ? -27.902 -3.207 52.058 1.00 95.06 217 PHE A N 1
ATOM 1622 C CA . PHE A 1 217 ? -27.365 -3.587 53.367 1.00 95.06 217 PHE A CA 1
ATOM 1623 C C . PHE A 1 217 ? -27.754 -2.589 54.468 1.00 95.06 217 PHE A C 1
ATOM 1625 O O . PHE A 1 217 ? -28.179 -3.002 55.548 1.00 95.06 217 PHE A O 1
ATOM 1632 N N . ILE A 1 218 ? -27.678 -1.283 54.190 1.00 96.00 218 ILE A N 1
ATOM 1633 C CA . ILE A 1 218 ? -28.095 -0.234 55.134 1.00 96.00 218 ILE A CA 1
ATOM 1634 C C . ILE A 1 218 ? -29.577 -0.395 55.489 1.00 96.00 218 ILE A C 1
ATOM 1636 O O . ILE A 1 218 ? -29.928 -0.375 56.670 1.00 96.00 218 ILE A O 1
ATOM 1640 N N . VAL A 1 219 ? -30.439 -0.626 54.494 1.00 96.69 219 VAL A N 1
ATOM 1641 C CA . VAL A 1 219 ? -31.873 -0.868 54.718 1.00 96.69 219 VAL A CA 1
ATOM 1642 C C . VAL A 1 219 ? -32.088 -2.096 55.607 1.00 96.69 219 VAL A C 1
ATOM 1644 O O . VAL A 1 219 ? -32.853 -2.021 56.567 1.00 96.69 219 VAL A O 1
ATOM 1647 N N . LEU A 1 220 ? -31.374 -3.199 55.363 1.00 96.06 220 LEU A N 1
ATOM 1648 C CA . LEU A 1 220 ? -31.452 -4.405 56.197 1.00 96.06 220 LEU A CA 1
ATOM 1649 C C . LEU A 1 220 ? -31.044 -4.149 57.653 1.00 96.06 220 LEU A C 1
ATOM 1651 O O . LEU A 1 220 ? -31.736 -4.596 58.569 1.00 96.06 220 LEU A O 1
ATOM 1655 N N . VAL A 1 221 ? -29.953 -3.413 57.880 1.00 96.62 221 VAL A N 1
ATOM 1656 C CA . VAL A 1 221 ? -29.485 -3.064 59.231 1.00 96.62 221 VAL A CA 1
ATOM 1657 C C . VAL A 1 221 ? -30.498 -2.172 59.947 1.00 96.62 221 VAL A C 1
ATOM 1659 O O . VAL A 1 221 ? -30.801 -2.418 61.116 1.00 96.62 221 VAL A O 1
ATOM 1662 N N . VAL A 1 222 ? -31.070 -1.181 59.258 1.00 96.88 222 VAL A N 1
ATOM 1663 C CA . VAL A 1 222 ? -32.108 -0.301 59.816 1.00 96.88 222 VAL A CA 1
ATOM 1664 C C . VAL A 1 222 ? -33.360 -1.101 60.172 1.00 96.88 222 VAL A C 1
ATOM 1666 O O . VAL A 1 222 ? -33.864 -0.975 61.287 1.00 96.88 222 VAL A O 1
ATOM 1669 N N . VAL A 1 223 ? -33.829 -1.981 59.284 1.00 96.94 223 VAL A N 1
ATOM 1670 C CA . VAL A 1 223 ? -34.989 -2.849 59.544 1.00 96.94 223 VAL A CA 1
ATOM 1671 C C . VAL A 1 223 ? -34.717 -3.784 60.723 1.00 96.94 223 VAL A C 1
ATOM 1673 O O . VAL A 1 223 ? -35.534 -3.860 61.642 1.00 96.94 223 VAL A O 1
ATOM 1676 N N . ALA A 1 224 ? -33.555 -4.440 60.769 1.00 94.88 224 ALA A N 1
ATOM 1677 C CA . ALA A 1 224 ? -33.161 -5.281 61.897 1.00 94.88 224 ALA A CA 1
ATOM 1678 C C . ALA A 1 224 ? -33.063 -4.477 63.205 1.00 94.88 224 ALA A C 1
ATOM 1680 O O . ALA A 1 224 ? -33.474 -4.964 64.261 1.00 94.88 224 ALA A O 1
ATOM 1681 N N . GLY A 1 225 ? -32.569 -3.238 63.140 1.00 96.00 225 GLY A N 1
ATOM 1682 C CA . GLY A 1 225 ? -32.533 -2.290 64.249 1.00 96.00 225 GLY A CA 1
ATOM 1683 C C . GLY A 1 225 ? -33.930 -1.935 64.754 1.00 96.00 225 GLY A C 1
ATOM 1684 O O . GLY A 1 225 ? -34.179 -2.038 65.954 1.00 96.00 225 GLY A O 1
ATOM 1685 N N . ILE A 1 226 ? -34.865 -1.616 63.856 1.00 95.69 226 ILE A N 1
ATOM 1686 C CA . ILE A 1 226 ? -36.273 -1.340 64.184 1.00 95.69 226 ILE A CA 1
ATOM 1687 C C . ILE A 1 226 ? -36.940 -2.578 64.797 1.00 95.69 226 ILE A C 1
ATOM 1689 O O . ILE A 1 226 ? -37.627 -2.461 65.812 1.00 95.69 226 ILE A O 1
ATOM 1693 N N . ILE A 1 227 ? -36.714 -3.772 64.239 1.00 94.81 227 ILE A N 1
ATOM 1694 C CA . ILE A 1 227 ? -37.243 -5.035 64.780 1.00 94.81 227 ILE A CA 1
ATOM 1695 C C . ILE A 1 227 ? -36.686 -5.288 66.186 1.00 94.81 227 ILE A C 1
ATOM 1697 O O . ILE A 1 227 ? -37.449 -5.571 67.112 1.00 94.81 227 ILE A O 1
ATOM 1701 N N . ARG A 1 228 ? -35.367 -5.150 66.381 1.00 92.44 228 ARG A N 1
ATOM 1702 C CA . ARG A 1 228 ? -34.732 -5.290 67.702 1.00 92.44 228 ARG A CA 1
ATOM 1703 C C . ARG A 1 228 ? -35.261 -4.251 68.685 1.00 92.44 228 ARG A C 1
ATOM 1705 O O . ARG A 1 228 ? -35.562 -4.606 69.822 1.00 92.44 228 ARG A O 1
ATOM 1712 N N . TYR A 1 229 ? -35.422 -3.005 68.252 1.00 92.56 229 TYR A N 1
ATOM 1713 C CA . TYR A 1 229 ? -35.971 -1.924 69.063 1.00 92.56 229 TYR A CA 1
ATOM 1714 C C . TYR A 1 229 ? -37.401 -2.237 69.515 1.00 92.56 229 TYR A C 1
ATOM 1716 O O . TYR A 1 229 ? -37.690 -2.177 70.712 1.00 92.56 229 TYR A O 1
ATOM 1724 N N . ARG A 1 230 ? -38.272 -2.667 68.593 1.00 91.25 230 ARG A N 1
ATOM 1725 C CA . ARG A 1 230 ? -39.639 -3.112 68.909 1.00 91.25 230 ARG A CA 1
ATOM 1726 C C . ARG A 1 230 ? -39.637 -4.284 69.896 1.00 91.25 230 ARG A C 1
ATOM 1728 O O . ARG A 1 230 ? -40.325 -4.218 70.910 1.00 91.25 230 ARG A O 1
ATOM 1735 N N . LYS A 1 231 ? -38.782 -5.291 69.681 1.00 89.12 231 LYS A N 1
ATOM 1736 C CA . LYS A 1 231 ? -38.647 -6.458 70.574 1.00 89.12 231 LYS A CA 1
ATOM 1737 C C . LYS A 1 231 ? -38.162 -6.080 71.983 1.00 89.12 231 LYS A C 1
ATOM 1739 O O . LYS A 1 231 ? -38.601 -6.669 72.969 1.00 89.12 231 LYS A O 1
ATOM 1744 N N . ILE A 1 232 ? -37.270 -5.095 72.104 1.00 85.31 232 ILE A N 1
ATOM 1745 C CA . ILE A 1 232 ? -36.825 -4.559 73.403 1.00 85.31 232 ILE A CA 1
ATOM 1746 C C . ILE A 1 232 ? -37.959 -3.788 74.091 1.00 85.31 232 ILE A C 1
ATOM 1748 O O . ILE A 1 232 ? -38.139 -3.934 75.300 1.00 85.31 232 ILE A O 1
ATOM 1752 N N . GLN A 1 233 ? -38.733 -2.995 73.347 1.00 85.00 233 GLN A N 1
ATOM 1753 C CA . GLN A 1 233 ? -39.876 -2.258 73.894 1.00 85.00 233 GLN A CA 1
ATOM 1754 C C . GLN A 1 233 ? -40.969 -3.196 74.429 1.00 85.00 233 GLN A C 1
ATOM 1756 O O . GLN A 1 233 ? -41.489 -2.959 75.518 1.00 85.00 233 GLN A O 1
ATOM 1761 N N . GLU A 1 234 ? -41.268 -4.302 73.745 1.00 81.88 234 GLU A N 1
ATOM 1762 C CA . GLU A 1 234 ? -42.211 -5.311 74.254 1.00 81.88 234 GLU A CA 1
ATOM 1763 C C . GLU A 1 234 ? -41.725 -5.968 75.551 1.00 81.88 234 GLU A C 1
ATOM 1765 O O . GLU A 1 234 ? -42.485 -6.075 76.513 1.00 81.88 234 GLU A O 1
ATOM 1770 N N . ARG A 1 235 ? -40.430 -6.304 75.647 1.00 76.25 235 ARG A N 1
ATOM 1771 C CA . ARG A 1 235 ? -39.837 -6.810 76.899 1.00 76.25 235 ARG A CA 1
ATOM 1772 C C . ARG A 1 235 ? -39.920 -5.800 78.049 1.00 76.25 235 ARG A C 1
ATOM 1774 O O . ARG A 1 235 ? -40.006 -6.211 79.203 1.00 76.25 235 ARG A O 1
ATOM 1781 N N . LYS A 1 236 ? -39.898 -4.493 77.758 1.00 72.44 236 LYS A N 1
ATOM 1782 C CA . LYS A 1 236 ? -40.107 -3.435 78.762 1.00 72.44 236 LYS A CA 1
ATOM 1783 C C . LYS A 1 236 ? -41.578 -3.297 79.170 1.00 72.44 236 LYS A C 1
ATOM 1785 O O . LYS A 1 236 ? -41.830 -3.036 80.341 1.00 72.44 236 LYS A O 1
ATOM 1790 N N . LYS A 1 237 ? -42.532 -3.506 78.252 1.00 66.62 237 LYS A N 1
ATOM 1791 C CA . LYS A 1 237 ? -43.972 -3.554 78.578 1.00 66.62 237 LYS A CA 1
ATOM 1792 C C . LYS A 1 237 ? -44.321 -4.763 79.456 1.00 66.62 237 LYS A C 1
ATOM 1794 O O . LYS A 1 237 ? -45.065 -4.596 80.409 1.00 66.62 237 LYS A O 1
ATOM 1799 N N . PHE A 1 238 ? -43.715 -5.929 79.209 1.00 61.03 238 PHE A N 1
ATOM 1800 C CA . PHE A 1 238 ? -43.918 -7.145 80.016 1.00 61.03 238 PHE A CA 1
ATOM 1801 C C . PHE A 1 238 ? -43.281 -7.084 81.423 1.00 61.03 238 PHE A C 1
ATOM 1803 O O . PHE A 1 238 ? -43.665 -7.829 82.312 1.00 61.03 238 PHE A O 1
ATOM 1810 N N . LYS A 1 239 ? -42.308 -6.189 81.655 1.00 56.50 239 LYS A N 1
ATOM 1811 C CA . LYS A 1 239 ? -41.647 -5.995 82.963 1.00 56.50 239 LYS A CA 1
ATOM 1812 C C . LYS A 1 239 ? -42.279 -4.906 83.841 1.00 56.50 239 LYS A C 1
ATOM 1814 O O . LYS A 1 239 ? -41.676 -4.545 84.849 1.00 56.50 239 LYS A O 1
ATOM 1819 N N . ARG A 1 240 ? -43.442 -4.353 83.484 1.00 46.97 240 ARG A N 1
ATOM 1820 C CA . ARG A 1 240 ? -44.167 -3.418 84.354 1.00 46.97 240 ARG A CA 1
ATOM 1821 C C . ARG A 1 240 ? -45.173 -4.241 85.188 1.00 46.97 240 ARG A C 1
ATOM 1823 O O . ARG A 1 240 ? -46.205 -4.591 84.632 1.00 46.97 240 ARG A O 1
ATOM 1830 N N . PRO A 1 241 ? -44.865 -4.626 86.447 1.00 48.69 241 PRO A N 1
ATOM 1831 C CA . PRO A 1 241 ? -45.832 -5.305 87.305 1.00 48.69 241 PRO A CA 1
ATOM 1832 C C . PRO A 1 241 ? -47.018 -4.379 87.576 1.00 48.69 241 PRO A C 1
ATOM 1834 O O . PRO A 1 241 ? -46.838 -3.164 87.719 1.00 48.69 241 PRO A O 1
ATOM 1837 N N . ASP A 1 242 ? -48.208 -4.972 87.627 1.00 52.44 242 ASP A N 1
ATOM 1838 C CA . ASP A 1 242 ? -49.460 -4.318 87.973 1.00 52.44 242 ASP A CA 1
ATOM 1839 C C . ASP A 1 242 ? -49.304 -3.519 89.265 1.00 52.44 242 ASP A C 1
ATOM 1841 O O . ASP A 1 242 ? -49.044 -4.047 90.346 1.00 52.44 242 ASP A O 1
ATOM 1845 N N . LYS A 1 243 ? -49.448 -2.204 89.145 1.00 49.41 243 LYS A N 1
ATOM 1846 C CA . LYS A 1 243 ? -49.684 -1.329 90.281 1.00 49.41 243 LYS A CA 1
ATOM 1847 C C . LYS A 1 243 ? -50.864 -0.462 89.904 1.00 49.41 243 LYS A C 1
ATOM 1849 O O . LYS A 1 243 ? -50.632 0.606 89.360 1.00 49.41 243 LYS A O 1
ATOM 1854 N N . ILE A 1 244 ? -52.077 -0.971 90.127 1.00 45.16 244 ILE A N 1
ATOM 1855 C CA . ILE A 1 244 ? -53.304 -0.249 90.508 1.00 45.16 244 ILE A CA 1
ATOM 1856 C C . ILE A 1 244 ? -54.345 -1.321 90.877 1.00 45.16 244 ILE A C 1
ATOM 1858 O O . ILE A 1 244 ? -54.960 -1.912 90.001 1.00 45.16 244 ILE A O 1
ATOM 1862 N N . GLU A 1 245 ? -54.559 -1.535 92.172 1.00 46.09 245 GLU A N 1
ATOM 1863 C CA . GLU A 1 245 ? -55.890 -1.835 92.713 1.00 46.09 245 GLU A CA 1
ATOM 1864 C C . GLU A 1 245 ? -55.943 -1.272 94.140 1.00 46.09 245 GLU A C 1
ATOM 1866 O O . GLU A 1 245 ? -55.710 -1.969 95.120 1.00 46.09 245 GLU A O 1
ATOM 1871 N N . TYR A 1 246 ? -56.110 0.050 94.248 1.00 39.34 246 TYR A N 1
ATOM 1872 C CA . TYR A 1 246 ? -56.535 0.696 95.494 1.00 39.34 246 TYR A CA 1
ATOM 1873 C C . TYR A 1 246 ? -57.034 2.120 95.220 1.00 39.34 246 TYR A C 1
ATOM 1875 O O . TYR A 1 246 ? -56.376 3.084 95.585 1.00 39.34 246 TYR A O 1
ATOM 1883 N N . TYR A 1 247 ? -58.150 2.280 94.506 1.00 46.59 247 TYR A N 1
ATOM 1884 C CA . TYR A 1 247 ? -58.904 3.543 94.510 1.00 46.59 247 TYR A CA 1
ATOM 1885 C C . TYR A 1 247 ? -60.341 3.299 94.039 1.00 46.59 247 TYR A C 1
ATOM 1887 O O . TYR A 1 247 ? -60.691 3.544 92.888 1.00 46.59 247 TYR A O 1
ATOM 1895 N N . SER A 1 248 ? -61.183 2.796 94.937 1.00 44.75 248 SER A N 1
ATOM 1896 C CA . SER A 1 248 ? -62.636 2.852 94.760 1.00 44.75 248 SER A CA 1
ATOM 1897 C C . SER A 1 248 ? -63.364 2.787 96.102 1.00 44.75 248 SER A C 1
ATOM 1899 O O . SER A 1 248 ? -64.212 1.927 96.282 1.00 44.75 248 SER A O 1
ATOM 1901 N N . ASP A 1 249 ? -63.024 3.662 97.053 1.00 50.34 249 ASP A N 1
ATOM 1902 C CA . ASP A 1 249 ? -63.986 4.058 98.091 1.00 50.34 249 ASP A CA 1
ATOM 1903 C C . ASP A 1 249 ? -63.491 5.295 98.855 1.00 50.34 249 ASP A C 1
ATOM 1905 O O . ASP A 1 249 ? -62.699 5.171 99.777 1.00 50.34 249 ASP A O 1
ATOM 1909 N N . PHE A 1 250 ? -63.882 6.502 98.438 1.00 46.41 250 PHE A N 1
ATOM 1910 C CA . PHE A 1 250 ? -63.876 7.700 99.300 1.00 46.41 250 PHE A CA 1
ATOM 1911 C C . PHE A 1 250 ? -64.808 8.784 98.724 1.00 46.41 250 PHE A C 1
ATOM 1913 O O . PHE A 1 250 ? -64.500 9.969 98.692 1.00 46.41 250 PHE A O 1
ATOM 1920 N N . SER A 1 251 ? -66.009 8.378 98.308 1.00 48.84 251 SER A N 1
ATOM 1921 C CA . SER A 1 251 ? -67.181 9.251 98.113 1.00 48.84 251 SER A CA 1
ATOM 1922 C C . SER A 1 251 ? -67.881 9.583 99.449 1.00 48.84 251 SER A C 1
ATOM 1924 O O . SER A 1 251 ? -69.086 9.803 99.502 1.00 48.84 251 SER A O 1
ATOM 1926 N N . LYS A 1 252 ? -67.133 9.614 100.562 1.00 49.78 252 LYS A N 1
ATOM 1927 C CA . LYS A 1 252 ? -67.652 9.831 101.924 1.00 49.78 252 LYS A CA 1
ATOM 1928 C C . LYS A 1 252 ? -66.760 10.744 102.768 1.00 49.78 252 LYS A C 1
ATOM 1930 O O . LYS A 1 252 ? -66.463 10.401 103.899 1.00 49.78 252 LYS A O 1
ATOM 1935 N N . LEU A 1 253 ? -66.317 11.889 102.254 1.00 44.84 253 LEU A N 1
ATOM 1936 C CA . LEU A 1 253 ? -65.791 12.978 103.099 1.00 44.84 253 LEU A CA 1
ATOM 1937 C C . LEU A 1 253 ? -66.097 14.365 102.492 1.00 44.84 253 LEU A C 1
ATOM 1939 O O . LEU A 1 253 ? -65.283 15.277 102.566 1.00 44.84 253 LEU A O 1
ATOM 1943 N N . GLU A 1 254 ? -67.289 14.554 101.917 1.00 50.31 254 GLU A N 1
ATOM 1944 C CA . GLU A 1 254 ? -67.888 15.891 101.759 1.00 50.31 254 GLU A CA 1
ATOM 1945 C C . GLU A 1 254 ? -68.634 16.276 103.043 1.00 50.31 254 GLU A C 1
ATOM 1947 O O . GLU A 1 254 ? -69.846 16.427 103.039 1.00 50.31 254 GLU A O 1
ATOM 1952 N N . GLU A 1 255 ? -67.939 16.401 104.175 1.00 48.66 255 GLU A N 1
ATOM 1953 C CA . GLU A 1 255 ? -68.513 17.100 105.332 1.00 48.66 255 GLU A CA 1
ATOM 1954 C C . GLU A 1 255 ? -67.436 17.429 106.370 1.00 48.66 255 GLU A C 1
ATOM 1956 O O . GLU A 1 255 ? -67.225 16.678 107.322 1.00 48.66 255 GLU A O 1
ATOM 1961 N N . LYS A 1 256 ? -66.721 18.546 106.174 1.00 45.06 256 LYS A N 1
ATOM 1962 C CA . LYS A 1 256 ? -66.355 19.507 107.235 1.00 45.06 256 LYS A CA 1
ATOM 1963 C C . LYS A 1 256 ? -65.339 20.544 106.736 1.00 45.06 256 LYS A C 1
ATOM 1965 O O . LYS A 1 256 ? -64.146 20.285 106.670 1.00 45.06 256 LYS A O 1
ATOM 1970 N N . ARG A 1 257 ? -65.873 21.759 106.589 1.00 43.16 257 ARG A N 1
ATOM 1971 C CA . ARG A 1 257 ? -65.460 22.939 107.365 1.00 43.16 257 ARG A CA 1
ATOM 1972 C C . ARG A 1 257 ? -64.187 23.668 106.902 1.00 43.16 257 ARG A C 1
ATOM 1974 O O . ARG A 1 257 ? -63.073 23.318 107.267 1.00 43.16 257 ARG A O 1
ATOM 1981 N N . ASP A 1 258 ? -64.434 24.723 106.128 1.00 45.44 258 ASP A N 1
ATOM 1982 C CA . ASP A 1 258 ? -64.070 26.126 106.394 1.00 45.44 258 ASP A CA 1
ATOM 1983 C C . ASP A 1 258 ? -62.773 26.417 107.168 1.00 45.44 258 ASP A C 1
ATOM 1985 O O . ASP A 1 258 ? -62.667 26.053 108.337 1.00 45.44 258 ASP A O 1
ATOM 1989 N N . LEU A 1 259 ? -61.868 27.196 106.546 1.00 48.25 259 LEU A N 1
ATOM 1990 C CA . LEU A 1 259 ? -61.243 28.435 107.073 1.00 48.25 259 LEU A CA 1
ATOM 1991 C C . LEU A 1 259 ? -60.085 28.922 106.147 1.00 48.25 259 LEU A C 1
ATOM 1993 O O . LEU A 1 259 ? -58.990 28.384 106.208 1.00 48.25 259 LEU A O 1
ATOM 1997 N N . VAL A 1 260 ? -60.373 29.898 105.255 1.00 44.19 260 VAL A N 1
ATOM 1998 C CA . VAL A 1 260 ? -59.758 31.263 105.112 1.00 44.19 260 VAL A CA 1
ATOM 1999 C C . VAL A 1 260 ? -58.203 31.426 105.221 1.00 44.19 260 VAL A C 1
ATOM 2001 O O . VAL A 1 260 ? -57.634 30.804 106.109 1.00 44.19 260 VAL A O 1
ATOM 2004 N N . PRO A 1 261 ? -57.478 32.388 104.557 1.00 48.56 261 PRO A N 1
ATOM 2005 C CA . PRO A 1 261 ? -57.634 33.172 103.302 1.00 48.56 261 PRO A CA 1
ATOM 2006 C C . PRO A 1 261 ? -56.352 33.269 102.390 1.00 48.56 261 PRO A C 1
ATOM 2008 O O . PRO A 1 261 ? -55.284 32.754 102.702 1.00 48.56 261 PRO A O 1
ATOM 2011 N N . LYS A 1 262 ? -56.468 34.016 101.267 1.00 44.12 262 LYS A N 1
ATOM 2012 C CA . LYS A 1 262 ? -55.437 34.435 100.266 1.00 44.12 262 LYS A CA 1
ATOM 2013 C C . LYS A 1 262 ? -54.275 35.295 100.827 1.00 44.12 262 LYS A C 1
ATOM 2015 O O . LYS A 1 262 ? -54.481 36.009 101.805 1.00 44.12 262 LYS A O 1
ATOM 2020 N N . PRO A 1 263 ? -53.125 35.375 100.116 1.00 44.44 263 PRO A N 1
ATOM 2021 C CA . PRO A 1 263 ? -52.743 36.641 99.438 1.00 44.44 263 PRO A CA 1
ATOM 2022 C C . PRO A 1 263 ? -52.074 36.424 98.051 1.00 44.44 263 PRO A C 1
ATOM 2024 O O . PRO A 1 263 ? -51.376 35.445 97.832 1.00 44.44 263 PRO A O 1
ATOM 2027 N N . GLN A 1 264 ? -52.503 37.145 97.009 1.00 41.50 264 GLN A N 1
ATOM 2028 C CA . GLN A 1 264 ? -51.923 38.358 96.383 1.00 41.50 264 GLN A CA 1
ATOM 2029 C C . GLN A 1 264 ? -50.688 38.178 95.471 1.00 41.50 264 GLN A C 1
ATOM 2031 O O . GLN A 1 264 ? -49.691 37.551 95.802 1.00 41.50 264 GLN A O 1
ATOM 2036 N N . ALA A 1 265 ? -50.843 38.796 94.297 1.00 43.31 265 ALA A N 1
ATOM 2037 C CA . ALA A 1 265 ? -50.017 38.823 93.098 1.00 43.31 265 ALA A CA 1
ATOM 2038 C C . ALA A 1 265 ? -48.606 39.401 93.265 1.00 43.31 265 ALA A C 1
ATOM 2040 O O . ALA A 1 265 ? -48.407 40.307 94.070 1.00 43.31 265 ALA A O 1
ATOM 2041 N N . LYS A 1 266 ? -47.699 38.998 92.359 1.00 48.72 266 LYS A N 1
ATOM 2042 C CA . LYS A 1 266 ? -46.709 39.890 91.728 1.00 48.72 266 LYS A CA 1
ATOM 2043 C C . LYS A 1 266 ? -46.443 39.461 90.280 1.00 48.72 266 LYS A C 1
ATOM 2045 O O . LYS A 1 266 ? -45.883 38.396 90.041 1.00 48.72 266 LYS A O 1
ATOM 2050 N N . GLU A 1 267 ? -46.836 40.315 89.339 1.00 47.91 267 GLU A N 1
ATOM 2051 C CA . GLU A 1 267 ? -46.224 40.423 88.011 1.00 47.91 267 GLU A CA 1
ATOM 2052 C C . GLU A 1 267 ? -44.881 41.150 88.150 1.00 47.91 267 GLU A C 1
ATOM 2054 O O . GLU A 1 267 ? -44.791 42.132 88.891 1.00 47.91 267 GLU A O 1
ATOM 2059 N N . VAL A 1 268 ? -43.853 40.717 87.415 1.00 50.59 268 VAL A N 1
ATOM 2060 C CA . VAL A 1 268 ? -42.702 41.567 87.080 1.00 50.59 268 VAL A CA 1
ATOM 2061 C C . VAL A 1 268 ? -42.377 41.397 85.598 1.00 50.59 268 VAL A C 1
ATOM 2063 O O . VAL A 1 268 ? -42.353 40.295 85.057 1.00 50.59 268 VAL A O 1
ATOM 2066 N N . VAL A 1 269 ? -42.197 42.559 84.984 1.00 49.59 269 VAL A N 1
ATOM 2067 C CA . VAL A 1 269 ? -42.144 42.909 83.568 1.00 49.59 269 VAL A CA 1
ATOM 2068 C C . VAL A 1 269 ? -40.733 42.750 82.971 1.00 49.59 269 VAL A C 1
ATOM 2070 O O . VAL A 1 269 ? -39.730 42.796 83.675 1.00 49.59 269 VAL A O 1
ATOM 2073 N N . TYR A 1 270 ? -40.722 42.594 81.644 1.00 42.50 270 TYR A N 1
ATOM 2074 C CA . TYR A 1 270 ? -39.644 42.630 80.644 1.00 42.50 270 TYR A CA 1
ATOM 2075 C C . TYR A 1 270 ? -38.526 43.690 80.779 1.00 42.50 270 TYR A C 1
ATOM 2077 O O . TYR A 1 270 ? -38.799 44.853 81.061 1.00 42.50 270 TYR A O 1
ATOM 2085 N N . SER A 1 271 ? -37.323 43.312 80.323 1.00 44.94 271 SER A N 1
ATOM 2086 C CA . SER A 1 271 ? -36.424 44.018 79.370 1.00 44.94 271 SER A CA 1
ATOM 2087 C C . SER A 1 271 ? -35.227 43.075 79.079 1.00 44.94 271 SER A C 1
ATOM 2089 O O . SER A 1 271 ? -34.830 42.325 79.959 1.00 44.94 271 SER A O 1
ATOM 2091 N N . GLY A 1 272 ? -34.635 42.909 77.893 1.00 43.34 272 GLY A N 1
ATOM 2092 C CA . GLY A 1 272 ? -34.593 43.727 76.689 1.00 43.34 272 GLY A CA 1
ATOM 2093 C C . GLY A 1 272 ? -33.231 44.415 76.566 1.00 43.34 272 GLY A C 1
ATOM 2094 O O . GLY A 1 272 ? -33.176 45.591 76.894 1.00 43.34 272 GLY A O 1
ATOM 2095 N N . PHE A 1 273 ? -32.185 43.690 76.140 1.00 45.34 273 PHE A N 1
ATOM 2096 C CA . PHE A 1 273 ? -30.999 44.156 75.393 1.00 45.34 273 PHE A CA 1
ATOM 2097 C C . PHE A 1 273 ? -30.272 42.956 74.774 1.00 45.34 273 PHE A C 1
ATOM 2099 O O . PHE A 1 273 ? -30.206 41.905 75.453 1.00 45.34 273 PHE A O 1
#

Foldseek 3Di:
DDDDDDDDDDDDDPPPPDDDPFDWDPWQWADDPPQPDDDPPDDDPDDPDTHGQDKQWTGATRDRDTFGHDWQWIADPSSRDIDGADWQWTAQDTRHHTDGADWQWTAQDTSHNDTHGQAWQWTAQDISHHHTQGADAQWIAPGTSHRDNVSTAGAAWQFAFARDRNGDGHGADWQWAAHTSHRDTHGHDPQWTDHISHNDTHGDVVVVVVVVVVVVVVVVVVVVVVVVVVVVVVVVVVPPPDDDDDDDDDPDPPDDDDDDDDDDDDDDDDDDD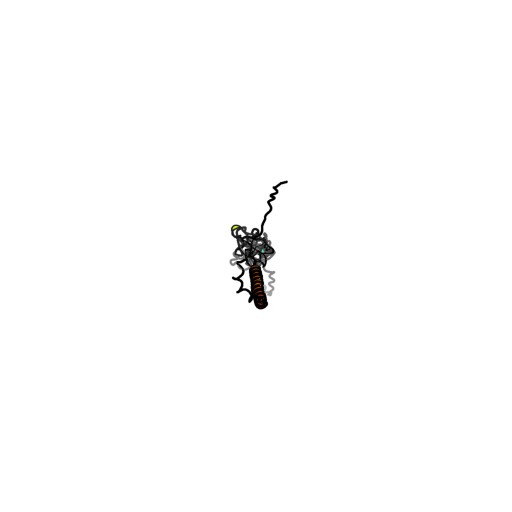

Sequence (273 aa):
MNHNRSILFFIVLVLVPLSKCCSICPIGTISDPVNCQNCWKGFCTNIKDCRTCENGFYSSSNRSICIPCEKGFENNQEHSGCVECQLGYFNSKMGSRCLACASGHYSPMIAMTACDKCPKGSYQNKPATWKCNACGKGKTTDNKGSKQDSDCVSCNEGTYCNKTINSGDNVCPKNYKCPAGCSNPIKCSLIRKSQKGMGSCALSVEFFLILFSTIGFIVLVVVAGIIRYRKIQERKKFKRPDKIEYYSDFSKLEEKRDLVPKPQAKEVVYSGF